Protein AF-0000000087013286 (afdb_homodimer)

Foldseek 3Di:
DFDFQLVQFAQDAAEDEQFAFQLVVVVSCVVVVHQKHFYDDPNHTFFMDGVVLSVVCVVVPHDRRHTNNVRTDGDQAAEERGHGLVVVVVVCVVVVHFKHFYAYPVRHGGGIDGVVSSVVSVVVVVVVVVD/DFDFQLVQFAQDAAEDEQFAFQLVVVVSCVVVVHQKHFYDDPNHGFFMDGVVLSVVCVVVPHDRRHTNNVRTDGDQAAEERGHGLVVVVVVCVVVVHFKHFYAYPVRHTGGIDGVVSSVVSVVVVVVVVVD

Radius of gyration: 18.54 Å; Cα contacts (8 Å, |Δi|>4): 510; chains: 2; bounding box: 53×51×30 Å

Sequence (262 aa):
MEEVVKEYMKSNVISVEKSLTLKEVTEIMTKNNVGSVIVVDHGKPVGIITEKDVVRALGSGKDLNTKAEEIMTASLITIREDAPITGALSLMRTNNIRHLPVVNEDGKLTGILSIRDVARALDDMYENYLDMEEVVKEYMKSNVISVEKSLTLKEVTEIMTKNNVGSVIVVDHGKPVGIITEKDVVRALGSGKDLNTKAEEIMTASLITIREDAPITGALSLMRTNNIRHLPVVNEDGKLTGILSIRDVARALDDMYENYLD

Organism: Acidianus infernus (NCBI:txid12915)

pLDDT: mean 94.19, std 6.93, range [60.09, 98.81]

Secondary structure (DSSP, 8-state):
---BGGGTSB----EEETTSBHHHHHHHHHHHT-SEEEEEETTEEEEEEEHHHHHHHHHTT--TT-BGGGTSB-----EETTSBHHHHHHHHHHHT-SEEEEE-TTS-EEEEEEHHHHHHHHHHHHHHHH-/---BGGGTSB----EEETTSBHHHHHHHHHHHT-SEEEEEETTEEEEEEEHHHHHHHHHTT--TT-BGGGTSB-----EETTSBHHHHHHHHHHHT-SEEEEE-TTS-EEEEEEHHHHHHHHHHHHHHHH-

InterPro domains:
  IPR000644 CBS domain [PF00571]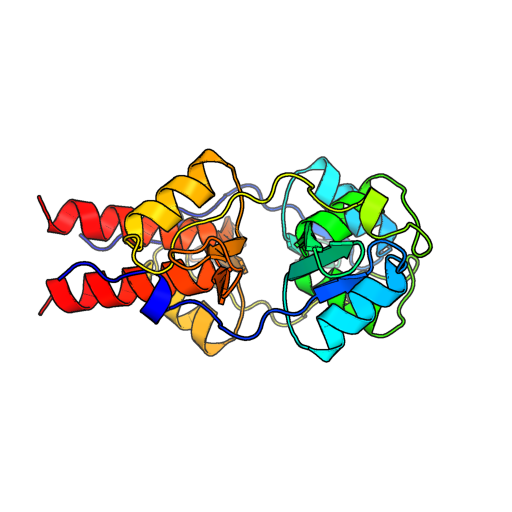 (5-58)
  IPR000644 CBS domain [PF00571] (69-123)
  IPR000644 CBS domain [PS51371] (9-64)
  IPR000644 CBS domain [PS51371] (72-130)
  IPR000644 CBS domain [SM00116] (12-59)
  IPR000644 CBS domain [SM00116] (75-123)
  IPR046342 CBS domain superfamily [G3DSA:3.10.580.10] (1-130)
  IPR046342 CBS domain superfamily [SSF54631] (5-128)
  IPR051257 Diverse Function CBS-Domain-Containing Protein [PTHR43080] (5-122)

Nearest PDB structures (foldseek):
  2ef7-assembly1_B-2  TM=8.707E-01  e=5.466E-20  Sulfurisphaera tokodaii str. 7
  2ef7-assembly1_A-2  TM=7.691E-01  e=5.477E-21  Sulfurisphaera tokodaii str. 7
  2yzq-assembly1_A  TM=8.428E-01  e=4.370E-10  Pyrococcus horikoshii
  3nqr-assembly1_D-2  TM=8.088E-01  e=9.199E-10  Salmonella enterica subsp. enterica serovar Typhimurium
  3gby-assembly1_B  TM=7.399E-01  e=3.313E-07  Chlorobaculum tepidum TLS

Structure (mmCIF, N/CA/C/O backbone):
data_AF-0000000087013286-model_v1
#
loop_
_entity.id
_entity.type
_entity.pdbx_description
1 polymer 'CBS domain-containing protein'
#
loop_
_atom_site.group_PDB
_atom_site.id
_atom_site.type_symbol
_atom_site.label_atom_id
_atom_site.label_alt_id
_atom_site.label_comp_id
_atom_site.label_asym_id
_atom_site.label_entity_id
_atom_site.label_seq_id
_atom_site.pdbx_PDB_ins_code
_atom_site.Cartn_x
_atom_site.Cartn_y
_atom_site.Cartn_z
_atom_site.occupancy
_atom_site.B_iso_or_equiv
_atom_site.auth_seq_id
_atom_site.auth_comp_id
_atom_site.auth_asym_id
_atom_site.auth_atom_id
_atom_site.pdbx_PDB_model_num
ATOM 1 N N . MET A 1 1 ? -24.984 3.207 11.023 1 60.94 1 MET A N 1
ATOM 2 C CA . MET A 1 1 ? -24.312 4.492 11.133 1 60.94 1 MET A CA 1
ATOM 3 C C . MET A 1 1 ? -23 4.484 10.344 1 60.94 1 MET A C 1
ATOM 5 O O . MET A 1 1 ? -22.312 3.461 10.281 1 60.94 1 MET A O 1
ATOM 9 N N . GLU A 1 2 ? -22.641 5.516 9.508 1 78.62 2 GLU A N 1
ATOM 10 C CA . GLU A 1 2 ? -21.484 5.57 8.602 1 78.62 2 GLU A CA 1
ATOM 11 C C . GLU A 1 2 ? -20.188 5.723 9.367 1 78.62 2 GLU A C 1
ATOM 13 O O . GLU A 1 2 ? -20.125 6.465 10.352 1 78.62 2 GLU A O 1
ATOM 18 N N . GLU A 1 3 ? -19.328 4.859 9.32 1 91.75 3 GLU A N 1
ATOM 19 C CA . GLU A 1 3 ? -18 4.98 9.922 1 91.75 3 GLU A CA 1
ATOM 20 C C . GLU A 1 3 ? -17.281 6.223 9.414 1 91.75 3 GLU A C 1
ATOM 22 O O . GLU A 1 3 ? -17.375 6.562 8.234 1 91.75 3 GLU A O 1
ATOM 27 N N . VAL A 1 4 ? -16.672 6.926 10.414 1 96.69 4 VAL A N 1
ATOM 28 C CA . VAL A 1 4 ? -16 8.156 10 1 96.69 4 VAL A CA 1
ATOM 29 C C . VAL A 1 4 ? -14.484 7.984 10.102 1 96.69 4 VAL A C 1
ATOM 31 O O . VAL A 1 4 ? -14 7.109 10.82 1 96.69 4 VAL A O 1
ATOM 34 N N . VAL A 1 5 ? -13.688 8.836 9.477 1 98.06 5 VAL A N 1
ATOM 35 C CA . VAL A 1 5 ? -12.242 8.781 9.289 1 98.06 5 VAL A CA 1
ATOM 36 C C . VAL A 1 5 ? -11.547 8.781 10.648 1 98.06 5 VAL A C 1
ATOM 38 O O . VAL A 1 5 ? -10.633 7.984 10.883 1 98.06 5 VAL A O 1
ATOM 41 N N . LYS A 1 6 ? -12 9.578 11.547 1 97.31 6 LYS A N 1
ATOM 42 C CA . LYS A 1 6 ? -11.359 9.766 12.844 1 97.31 6 LYS A CA 1
ATOM 43 C C . LYS A 1 6 ? -11.266 8.438 13.602 1 97.31 6 LYS A C 1
ATOM 45 O O . LYS A 1 6 ? -10.312 8.219 14.359 1 97.31 6 LYS A O 1
ATOM 50 N N . GLU A 1 7 ? -12.141 7.535 13.391 1 97 7 GLU A N 1
ATOM 51 C CA . GLU A 1 7 ? -12.227 6.273 14.117 1 97 7 GLU A CA 1
ATOM 52 C C . GLU A 1 7 ? -11.195 5.273 13.617 1 97 7 GLU A C 1
ATOM 54 O O . GLU A 1 7 ? -10.914 4.273 14.281 1 97 7 GLU A O 1
ATOM 59 N N . TYR A 1 8 ? -10.609 5.566 12.438 1 97.38 8 TYR A N 1
ATOM 60 C CA . TYR A 1 8 ? -9.773 4.547 11.805 1 97.38 8 TYR A CA 1
ATOM 61 C C . TYR A 1 8 ? -8.391 5.098 11.477 1 97.38 8 TYR A C 1
ATOM 63 O O . TYR A 1 8 ? -7.465 4.336 11.203 1 97.38 8 TYR A O 1
ATOM 71 N N . MET A 1 9 ? -8.273 6.418 11.5 1 97.44 9 MET A N 1
ATOM 72 C CA . MET A 1 9 ? -6.984 7.031 11.18 1 97.44 9 MET A CA 1
ATOM 73 C C . MET A 1 9 ? -5.965 6.766 12.289 1 97.44 9 MET A C 1
ATOM 75 O O . MET A 1 9 ? -6.336 6.398 13.398 1 97.44 9 MET A O 1
ATOM 79 N N . LYS A 1 10 ? -4.68 6.824 11.93 1 95.81 10 LYS A N 1
ATOM 80 C CA . LYS A 1 10 ? -3.609 6.859 12.922 1 95.81 10 LYS A CA 1
ATOM 81 C C . LYS A 1 10 ? -3.254 8.297 13.297 1 95.81 10 LYS A C 1
ATOM 83 O O . LYS A 1 10 ? -3.035 9.133 12.422 1 95.81 10 LYS A O 1
ATOM 88 N N . SER A 1 11 ? -3.172 8.516 14.57 1 93.38 11 SER A N 1
ATOM 89 C CA . SER A 1 11 ? -2.938 9.875 15.047 1 93.38 11 SER A CA 1
ATOM 90 C C . SER A 1 11 ? -1.445 10.188 15.117 1 93.38 11 SER A C 1
ATOM 92 O O . SER A 1 11 ? -1.051 11.352 15.203 1 93.38 11 SER A O 1
ATOM 94 N N . ASN A 1 12 ? -0.595 9.234 15.094 1 89.25 12 ASN A N 1
ATOM 95 C CA . ASN A 1 12 ? 0.848 9.445 15.102 1 89.25 12 ASN A CA 1
ATOM 96 C C . ASN A 1 12 ? 1.377 9.727 13.695 1 89.25 12 ASN A C 1
ATOM 98 O O . ASN A 1 12 ? 1.688 8.797 12.945 1 89.25 12 ASN A O 1
ATOM 102 N N . VAL A 1 13 ? 1.534 11 13.477 1 92.88 13 VAL A N 1
ATOM 103 C CA . VAL A 1 13 ? 2.039 11.414 12.172 1 92.88 13 VAL A CA 1
ATOM 104 C C . VAL A 1 13 ? 3.555 11.586 12.234 1 92.88 13 VAL A C 1
ATOM 106 O O . VAL A 1 13 ? 4.062 12.398 13.008 1 92.88 13 VAL A O 1
ATOM 109 N N . ILE A 1 14 ? 4.273 10.859 11.5 1 97.19 14 ILE A N 1
ATOM 110 C CA . ILE A 1 14 ? 5.723 10.992 11.414 1 97.19 14 ILE A CA 1
ATOM 111 C C . ILE A 1 14 ? 6.086 12 10.328 1 97.19 14 ILE A C 1
ATOM 113 O O . ILE A 1 14 ? 5.629 11.883 9.188 1 97.19 14 ILE A O 1
ATOM 117 N N . SER A 1 15 ? 6.836 12.969 10.719 1 96.75 15 SER A N 1
ATOM 118 C CA . SER A 1 15 ? 7.234 14.008 9.773 1 96.75 15 SER A CA 1
ATOM 119 C C . SER A 1 15 ? 8.75 14.047 9.602 1 96.75 15 SER A C 1
ATOM 121 O O . SER A 1 15 ? 9.492 13.656 10.5 1 96.75 15 SER A O 1
ATOM 123 N N . VAL A 1 16 ? 9.164 14.531 8.484 1 97.88 16 VAL A N 1
ATOM 124 C CA . VAL A 1 16 ? 10.586 14.703 8.195 1 97.88 16 VAL A CA 1
ATOM 125 C C . VAL A 1 16 ? 10.828 16.062 7.562 1 97.88 16 VAL A C 1
ATOM 127 O O . VAL A 1 16 ? 9.969 16.578 6.84 1 97.88 16 VAL A O 1
ATOM 130 N N . GLU A 1 17 ? 11.961 16.609 7.824 1 98 17 GLU A N 1
ATOM 131 C CA . GLU A 1 17 ? 12.32 17.859 7.18 1 98 17 GLU A CA 1
ATOM 132 C C . GLU A 1 17 ? 12.586 17.672 5.688 1 98 17 GLU A C 1
ATOM 134 O O . GLU A 1 17 ? 13.156 16.641 5.285 1 98 17 GLU A O 1
ATOM 139 N N . LYS A 1 18 ? 12.289 18.688 4.883 1 97.12 18 LYS A N 1
ATOM 140 C CA . LYS A 1 18 ? 12.375 18.578 3.43 1 97.12 18 LYS A CA 1
ATOM 141 C C . LYS A 1 18 ? 13.82 18.391 2.979 1 97.12 18 LYS A C 1
ATOM 143 O O . LYS A 1 18 ? 14.078 17.953 1.855 1 97.12 18 LYS A O 1
ATOM 148 N N . SER A 1 19 ? 14.789 18.672 3.873 1 98.19 19 SER A N 1
ATOM 149 C CA . SER A 1 19 ? 16.203 18.656 3.504 1 98.19 19 SER A CA 1
ATOM 150 C C . SER A 1 19 ? 16.812 17.281 3.73 1 98.19 19 SER A C 1
ATOM 152 O O . SER A 1 19 ? 17.938 17 3.283 1 98.19 19 SER A O 1
ATOM 154 N N . LEU A 1 20 ? 16.109 16.406 4.395 1 98.31 20 LEU A N 1
ATOM 155 C CA . LEU A 1 20 ? 16.656 15.086 4.668 1 98.31 20 LEU A CA 1
ATOM 156 C C . LEU A 1 20 ? 16.828 14.289 3.379 1 98.31 20 LEU A C 1
ATOM 158 O O . LEU A 1 20 ? 16.094 14.5 2.41 1 98.31 20 LEU A O 1
ATOM 162 N N . THR A 1 21 ? 17.812 13.414 3.355 1 98.38 21 THR A N 1
ATOM 163 C CA . THR A 1 21 ? 18.094 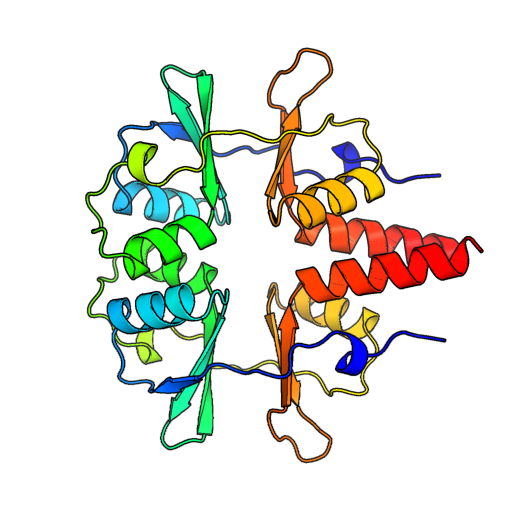12.594 2.186 1 98.38 21 THR A CA 1
ATOM 164 C C . THR A 1 21 ? 17.156 11.391 2.131 1 98.38 21 THR A C 1
ATOM 166 O O . THR A 1 21 ? 16.547 11.039 3.137 1 98.38 21 THR A O 1
ATOM 169 N N . LEU A 1 22 ? 17.062 10.812 0.965 1 97.88 22 LEU A N 1
ATOM 170 C CA . LEU A 1 22 ? 16.266 9.609 0.781 1 97.88 22 LEU A CA 1
ATOM 171 C C . LEU A 1 22 ? 16.719 8.516 1.746 1 97.88 22 LEU A C 1
ATOM 173 O O . LEU A 1 22 ? 15.883 7.789 2.293 1 97.88 22 LEU A O 1
ATOM 177 N N . LYS A 1 23 ? 17.953 8.398 1.949 1 97.88 23 LYS A N 1
ATOM 178 C CA . LYS A 1 23 ? 18.484 7.441 2.918 1 97.88 23 LYS A CA 1
ATOM 179 C C . LYS A 1 23 ? 17.906 7.699 4.309 1 97.88 23 LYS A C 1
ATOM 181 O O . LYS A 1 23 ? 17.406 6.781 4.957 1 97.88 23 LYS A O 1
ATOM 186 N N . GLU A 1 24 ? 18 8.898 4.738 1 98.62 24 GLU A N 1
ATOM 187 C CA . GLU A 1 24 ? 17.5 9.258 6.062 1 98.62 24 GLU A CA 1
ATOM 188 C C . GLU A 1 24 ? 16 9.047 6.16 1 98.62 24 GLU A C 1
ATOM 190 O O . GLU A 1 24 ? 15.5 8.578 7.188 1 98.62 24 GLU A O 1
ATOM 195 N N . VAL A 1 25 ? 15.344 9.438 5.117 1 98.62 25 VAL A N 1
ATOM 196 C CA . VAL A 1 25 ? 13.891 9.273 5.082 1 98.62 25 VAL A CA 1
ATOM 197 C C . VAL A 1 25 ? 13.523 7.801 5.234 1 98.62 25 VAL A C 1
ATOM 199 O O . VAL A 1 25 ? 12.664 7.449 6.039 1 98.62 25 VAL A O 1
ATOM 202 N N . THR A 1 26 ? 14.156 6.906 4.512 1 98.56 26 THR A N 1
ATOM 203 C CA . THR A 1 26 ? 13.844 5.48 4.57 1 98.56 26 THR A CA 1
ATOM 204 C C . THR A 1 26 ? 14.234 4.895 5.926 1 98.56 26 THR A C 1
ATOM 206 O O . THR A 1 26 ? 13.57 3.982 6.426 1 98.56 26 THR A O 1
ATOM 209 N N . GLU A 1 27 ? 15.305 5.418 6.555 1 98.81 27 GLU A N 1
ATOM 210 C CA . GLU A 1 27 ? 15.672 5.004 7.906 1 98.81 27 GLU A CA 1
ATOM 211 C C . GLU A 1 27 ? 14.562 5.332 8.898 1 98.81 27 GLU A C 1
ATOM 213 O O . GLU A 1 27 ? 14.211 4.5 9.742 1 98.81 27 GLU A O 1
ATOM 218 N N . ILE A 1 28 ? 14.047 6.496 8.781 1 98.62 28 ILE A N 1
ATOM 219 C CA . ILE A 1 28 ? 12.984 6.949 9.672 1 98.62 28 ILE A CA 1
ATOM 220 C C . ILE A 1 28 ? 11.727 6.121 9.445 1 98.62 28 ILE A C 1
ATOM 222 O O . ILE A 1 28 ? 11.078 5.684 10.398 1 98.62 28 ILE A O 1
ATOM 226 N N . MET A 1 29 ? 11.359 5.887 8.195 1 98.12 29 MET A N 1
ATOM 227 C CA . MET A 1 29 ? 10.195 5.074 7.867 1 98.12 29 MET A CA 1
ATOM 228 C C . MET A 1 29 ? 10.336 3.668 8.438 1 98.12 29 MET A C 1
ATOM 230 O O . MET A 1 29 ? 9.383 3.127 9.008 1 98.12 29 MET A O 1
ATOM 234 N N . THR A 1 30 ? 11.5 3.086 8.289 1 98.19 30 THR A N 1
ATOM 235 C CA . THR A 1 30 ? 11.766 1.732 8.758 1 98.19 30 THR A CA 1
ATOM 236 C C . THR A 1 30 ? 11.734 1.676 10.281 1 98.19 30 THR A C 1
ATOM 238 O O . THR A 1 30 ? 11.094 0.797 10.867 1 98.19 30 THR A O 1
ATOM 241 N N . LYS A 1 31 ? 12.375 2.637 10.914 1 98.06 31 LYS A N 1
ATOM 242 C CA . LYS A 1 31 ? 12.438 2.703 12.367 1 98.06 31 LYS A CA 1
ATOM 243 C C . LYS A 1 31 ? 11.047 2.818 12.977 1 98.06 31 LYS A C 1
ATOM 245 O O . LYS A 1 31 ? 10.758 2.209 14.008 1 98.06 31 LYS A O 1
ATOM 250 N N . ASN A 1 32 ? 10.188 3.582 12.359 1 97.19 32 ASN A N 1
ATOM 251 C CA . ASN A 1 32 ? 8.859 3.844 12.906 1 97.19 32 ASN A CA 1
ATOM 252 C C . ASN A 1 32 ? 7.816 2.893 12.32 1 97.19 32 ASN A C 1
ATOM 254 O O . ASN A 1 32 ? 6.641 2.965 12.672 1 97.19 32 ASN A O 1
ATOM 258 N N . ASN A 1 33 ? 8.211 2.02 11.406 1 95.69 33 ASN A N 1
ATOM 259 C CA . ASN A 1 33 ? 7.34 1.045 10.75 1 95.69 33 ASN A CA 1
ATOM 260 C C . ASN A 1 33 ? 6.121 1.713 10.125 1 95.69 33 ASN A C 1
ATOM 262 O O . ASN A 1 33 ? 4.984 1.305 10.375 1 95.69 33 ASN A O 1
ATOM 266 N N . VAL A 1 34 ? 6.383 2.756 9.281 1 96 34 VAL A N 1
ATOM 267 C CA . VAL A 1 34 ? 5.32 3.471 8.586 1 96 34 VAL A CA 1
ATOM 268 C C . VAL A 1 34 ? 5.574 3.443 7.082 1 96 34 VAL A C 1
ATOM 270 O O . VAL A 1 34 ? 6.727 3.416 6.645 1 96 34 VAL A O 1
ATOM 273 N N . GLY A 1 35 ? 4.461 3.496 6.297 1 96 35 GLY A N 1
ATOM 274 C CA . GLY A 1 35 ? 4.566 3.449 4.848 1 96 35 GLY A CA 1
ATOM 275 C C . GLY A 1 35 ? 4.574 4.82 4.203 1 96 35 GLY A C 1
ATOM 276 O O . GLY A 1 35 ? 4.637 4.938 2.977 1 96 35 GLY A O 1
ATOM 277 N N . SER A 1 36 ? 4.477 5.844 5.051 1 96.44 36 SER A N 1
ATOM 278 C CA . SER A 1 36 ? 4.527 7.219 4.562 1 96.44 36 SER A CA 1
ATOM 279 C C . SER A 1 36 ? 5.012 8.172 5.648 1 96.44 36 SER A C 1
ATOM 281 O O . SER A 1 36 ? 4.953 7.855 6.836 1 96.44 36 SER A O 1
ATOM 283 N N . VAL A 1 37 ? 5.559 9.305 5.211 1 97.19 37 VAL A N 1
ATOM 284 C CA . VAL A 1 37 ? 5.93 10.398 6.109 1 97.19 37 VAL A CA 1
ATOM 285 C C . VAL A 1 37 ? 5.48 11.727 5.516 1 97.19 37 VAL A C 1
ATOM 287 O O . VAL A 1 37 ? 5.438 11.891 4.293 1 97.19 37 VAL A O 1
ATOM 290 N N . ILE A 1 38 ? 5.156 12.617 6.445 1 97.06 38 ILE A N 1
ATOM 291 C CA . ILE A 1 38 ? 4.84 13.977 6.035 1 97.06 38 ILE A CA 1
ATOM 292 C C . ILE A 1 38 ? 6.121 14.805 5.961 1 97.06 38 ILE A C 1
ATOM 294 O O . ILE A 1 38 ? 6.973 14.727 6.848 1 97.06 38 ILE A O 1
ATOM 298 N N . VAL A 1 39 ? 6.254 15.523 4.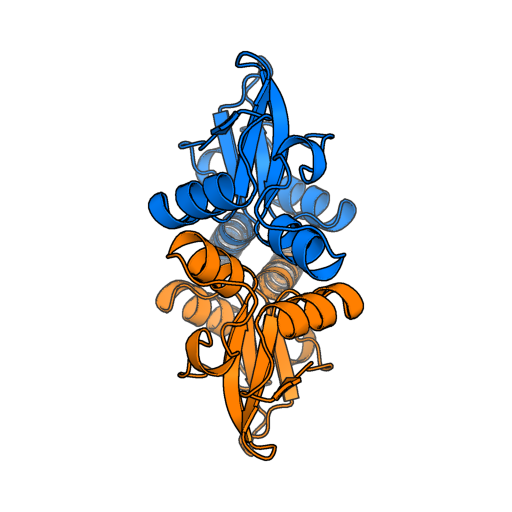867 1 97.44 39 VAL A N 1
ATOM 299 C CA . VAL A 1 39 ? 7.41 16.406 4.719 1 97.44 39 VAL A CA 1
ATOM 300 C C . VAL A 1 39 ? 7.055 17.812 5.203 1 97.44 39 VAL A C 1
ATOM 302 O O . VAL A 1 39 ? 6.012 18.359 4.832 1 97.44 39 VAL A O 1
ATOM 305 N N . VAL A 1 40 ? 7.918 18.328 6.035 1 96.31 40 VAL A N 1
ATOM 306 C CA . VAL A 1 40 ? 7.633 19.656 6.582 1 96.31 40 VAL A CA 1
ATOM 307 C C . VAL A 1 40 ? 8.758 20.609 6.215 1 96.31 40 VAL A C 1
ATOM 309 O O . VAL A 1 40 ? 9.891 20.188 5.973 1 96.31 40 VAL A O 1
ATOM 312 N N . ASP A 1 41 ? 8.406 21.812 6.023 1 95.06 41 ASP A N 1
ATOM 313 C CA . ASP A 1 41 ? 9.297 22.969 5.91 1 95.06 41 ASP A CA 1
ATOM 314 C C . ASP A 1 41 ? 9.039 23.969 7.027 1 95.06 41 ASP A C 1
ATOM 316 O O . ASP A 1 41 ? 8.016 24.656 7.027 1 95.06 41 ASP A O 1
ATOM 320 N N . HIS A 1 42 ? 9.953 24.062 7.969 1 94.38 42 HIS A N 1
ATOM 321 C CA . HIS A 1 42 ? 9.797 24.938 9.117 1 94.38 42 HIS A CA 1
ATOM 322 C C . HIS A 1 42 ? 8.492 24.656 9.859 1 94.38 42 HIS A C 1
ATOM 324 O O . HIS A 1 42 ? 7.723 25.578 10.141 1 94.38 42 HIS A O 1
ATOM 330 N N . GLY A 1 43 ? 8.195 23.344 10 1 90.56 43 GLY A N 1
ATOM 331 C CA . GLY A 1 43 ? 7.07 22.906 10.812 1 90.56 43 GLY A CA 1
ATOM 332 C C . GLY A 1 43 ? 5.766 22.875 10.039 1 90.56 43 GLY A C 1
ATOM 333 O O . GLY A 1 43 ? 4.75 22.375 10.547 1 90.56 43 GLY A O 1
ATOM 334 N N . LYS A 1 44 ? 5.832 23.359 8.82 1 92 44 LYS A N 1
ATOM 335 C CA . LYS A 1 44 ? 4.617 23.359 8.008 1 92 44 LYS A CA 1
ATOM 336 C C . LYS A 1 44 ? 4.605 22.203 7.023 1 92 44 LYS A C 1
ATOM 338 O O . LYS A 1 44 ? 5.582 21.984 6.305 1 92 44 LYS A O 1
ATOM 343 N N . PRO A 1 45 ? 3.537 21.5 7.074 1 93.88 45 PRO A N 1
ATOM 344 C CA . PRO A 1 45 ? 3.453 20.422 6.098 1 93.88 45 PRO A CA 1
ATOM 345 C C . PRO A 1 45 ? 3.484 20.922 4.652 1 93.88 45 PRO A C 1
ATOM 347 O O . PRO A 1 45 ? 2.711 21.812 4.289 1 93.88 45 PRO A O 1
ATOM 350 N N . VAL A 1 46 ? 4.375 20.312 3.824 1 93.69 46 VAL A N 1
ATOM 351 C CA . VAL A 1 46 ? 4.512 20.812 2.455 1 93.69 46 VAL A CA 1
ATOM 352 C C . VAL A 1 46 ? 4.352 19.641 1.475 1 93.69 46 VAL A C 1
ATOM 354 O O . VAL A 1 46 ? 4.266 19.859 0.263 1 93.69 46 VAL A O 1
ATOM 357 N N . GLY A 1 47 ? 4.363 18.438 1.935 1 95.44 47 GLY A N 1
ATOM 358 C CA . GLY A 1 47 ? 4.215 17.281 1.059 1 95.44 47 GLY A CA 1
ATOM 359 C C . GLY A 1 47 ? 4.191 15.961 1.807 1 95.44 47 GLY A C 1
ATOM 360 O O . GLY A 1 47 ? 4.086 15.945 3.035 1 95.44 47 GLY A O 1
ATOM 361 N N . ILE A 1 48 ? 4.203 14.891 1.073 1 96.75 48 ILE A N 1
ATOM 362 C CA . ILE A 1 48 ? 4.184 13.539 1.631 1 96.75 48 ILE A CA 1
ATOM 363 C C . ILE A 1 48 ? 5.09 12.625 0.808 1 96.75 48 ILE A C 1
ATOM 365 O O . ILE A 1 48 ? 5.207 12.797 -0.408 1 96.75 48 ILE A O 1
ATOM 369 N N . ILE A 1 49 ? 5.82 11.781 1.462 1 97.25 49 ILE A N 1
ATOM 370 C CA . ILE A 1 49 ? 6.574 10.711 0.816 1 97.25 49 ILE A CA 1
ATOM 371 C C . ILE A 1 49 ? 6.004 9.359 1.227 1 97.25 49 ILE A C 1
ATOM 373 O O . ILE A 1 49 ? 5.801 9.094 2.414 1 97.25 49 ILE A O 1
ATOM 377 N N . THR A 1 50 ? 5.648 8.539 0.244 1 96.62 50 THR A N 1
ATOM 378 C CA . THR A 1 50 ? 5.172 7.184 0.497 1 96.62 50 THR A CA 1
ATOM 379 C C . THR A 1 50 ? 6.199 6.152 0.038 1 96.62 50 THR A C 1
ATOM 381 O O . THR A 1 50 ? 7.207 6.508 -0.578 1 96.62 50 THR A O 1
ATOM 384 N N . GLU A 1 51 ? 5.93 4.891 0.44 1 97.12 51 GLU A N 1
ATOM 385 C CA . GLU A 1 51 ? 6.781 3.807 -0.042 1 97.12 51 GLU A CA 1
ATOM 386 C C . GLU A 1 51 ? 6.852 3.799 -1.566 1 97.12 51 GLU A C 1
ATOM 388 O O . GLU A 1 51 ? 7.918 3.557 -2.143 1 97.12 51 GLU A O 1
ATOM 393 N N . LYS A 1 52 ? 5.781 4.145 -2.193 1 96.56 52 LYS A N 1
ATOM 394 C CA . LYS A 1 52 ? 5.746 4.211 -3.652 1 96.56 52 LYS A CA 1
ATOM 395 C C . LYS A 1 52 ? 6.668 5.309 -4.176 1 96.56 52 LYS A C 1
ATOM 397 O O . LYS A 1 52 ? 7.355 5.121 -5.184 1 96.56 52 LYS A O 1
ATOM 402 N N . ASP A 1 53 ? 6.652 6.383 -3.57 1 96.69 53 ASP A N 1
ATOM 403 C CA . ASP A 1 53 ? 7.52 7.484 -3.969 1 96.69 53 ASP A CA 1
ATOM 404 C C . ASP A 1 53 ? 8.992 7.074 -3.912 1 96.69 53 ASP A C 1
ATOM 406 O O . ASP A 1 53 ? 9.781 7.461 -4.773 1 96.69 53 ASP A O 1
ATOM 410 N N . VAL A 1 54 ? 9.336 6.348 -2.854 1 98.06 54 VAL A N 1
ATOM 411 C CA . VAL A 1 54 ? 10.711 5.875 -2.699 1 98.06 54 VAL A CA 1
ATOM 412 C C . VAL A 1 54 ? 11.086 4.98 -3.879 1 98.06 54 VAL A C 1
ATOM 414 O O . VAL A 1 54 ? 12.125 5.18 -4.508 1 98.06 54 VAL A O 1
ATOM 417 N N . VAL A 1 55 ? 10.211 4.062 -4.18 1 98.12 55 VAL A N 1
ATOM 418 C CA . VAL A 1 55 ? 10.469 3.117 -5.262 1 98.12 55 VAL A CA 1
ATOM 419 C C . VAL A 1 55 ? 10.555 3.865 -6.59 1 98.12 55 VAL A C 1
ATOM 421 O O . VAL A 1 55 ? 11.469 3.617 -7.387 1 98.12 55 VAL A O 1
ATOM 424 N N . ARG A 1 56 ? 9.68 4.75 -6.832 1 97.5 56 ARG A N 1
ATOM 425 C CA . ARG A 1 56 ? 9.672 5.52 -8.07 1 97.5 56 ARG A CA 1
ATOM 426 C C . ARG A 1 56 ? 10.938 6.355 -8.203 1 97.5 56 ARG A C 1
ATOM 428 O O . ARG A 1 56 ? 11.492 6.477 -9.297 1 97.5 56 ARG A O 1
ATOM 435 N N . ALA A 1 57 ? 11.328 6.965 -7.098 1 97.81 57 ALA A N 1
ATOM 436 C CA . ALA A 1 57 ? 12.547 7.766 -7.121 1 97.81 57 ALA A CA 1
ATOM 437 C C . ALA A 1 57 ? 13.75 6.926 -7.539 1 97.81 57 ALA A C 1
ATOM 439 O O . ALA A 1 57 ? 14.5 7.312 -8.438 1 97.81 57 ALA A O 1
ATOM 440 N N . LEU A 1 58 ? 13.891 5.781 -6.906 1 97.88 58 LEU A N 1
ATOM 441 C CA . LEU A 1 58 ? 15.008 4.895 -7.227 1 97.88 58 LEU A CA 1
ATOM 442 C C . LEU A 1 58 ? 14.906 4.387 -8.656 1 97.88 58 LEU A C 1
ATOM 444 O O . LEU A 1 58 ? 15.891 4.395 -9.398 1 97.88 58 LEU A O 1
ATOM 448 N N . GLY A 1 59 ? 13.703 3.982 -9.031 1 97.88 59 GLY A N 1
ATOM 449 C CA . GLY A 1 59 ? 13.477 3.453 -10.367 1 97.88 59 GLY A CA 1
ATOM 450 C C . GLY A 1 59 ? 13.688 4.48 -11.461 1 97.88 59 GLY A C 1
ATOM 451 O O . GLY A 1 59 ? 13.898 4.125 -12.617 1 97.88 59 GLY A O 1
ATOM 452 N N . SER A 1 60 ? 13.602 5.707 -11.102 1 97.44 60 SER A N 1
ATOM 453 C CA . SER A 1 60 ? 13.789 6.793 -12.062 1 97.44 60 SER A CA 1
ATOM 454 C C . SER A 1 60 ? 15.219 7.316 -12.039 1 97.44 60 SER A C 1
ATOM 456 O O . SER A 1 60 ? 15.516 8.344 -12.641 1 97.44 60 SER A O 1
ATOM 458 N N . GLY A 1 61 ? 16.078 6.719 -11.234 1 96.56 61 GLY A N 1
ATOM 459 C CA . GLY A 1 61 ? 17.5 7 -11.32 1 96.56 61 GLY A CA 1
ATOM 460 C C . GLY A 1 61 ? 18 7.902 -10.211 1 96.56 61 GLY A C 1
ATOM 461 O O . GLY A 1 61 ? 19.172 8.266 -10.18 1 96.56 61 GLY A O 1
ATOM 462 N N . LYS A 1 62 ? 17.141 8.273 -9.32 1 96.5 62 LYS A N 1
ATOM 463 C CA . LYS A 1 62 ? 17.594 9.062 -8.18 1 96.5 62 LYS A CA 1
ATOM 464 C C . LYS A 1 62 ? 18.422 8.211 -7.219 1 96.5 62 LYS A C 1
ATOM 466 O O . LYS A 1 62 ? 18.266 6.992 -7.176 1 96.5 62 LYS A O 1
ATOM 471 N N . ASP A 1 63 ? 19.328 8.914 -6.496 1 94.69 63 ASP A N 1
ATOM 472 C CA . ASP A 1 63 ? 20.156 8.156 -5.57 1 94.69 63 ASP A CA 1
ATOM 473 C C . ASP A 1 63 ? 19.766 8.422 -4.121 1 94.69 63 ASP A C 1
ATOM 475 O O . ASP A 1 63 ? 18.797 9.141 -3.863 1 94.69 63 ASP A O 1
ATOM 479 N N . LEU A 1 64 ? 20.484 7.82 -3.211 1 96.19 64 LEU A N 1
ATOM 480 C CA . LEU A 1 64 ? 20.109 7.82 -1.8 1 96.19 64 LEU A CA 1
ATOM 481 C C . LEU A 1 64 ? 20.359 9.188 -1.175 1 96.19 64 LEU A C 1
ATOM 483 O O . LEU A 1 64 ? 19.891 9.469 -0.072 1 96.19 64 LEU A O 1
ATOM 487 N N . ASN A 1 65 ? 21.062 10.047 -1.866 1 97 65 ASN A N 1
ATOM 488 C CA . ASN A 1 65 ? 21.375 11.375 -1.341 1 97 65 ASN A CA 1
ATOM 489 C C . ASN A 1 65 ? 20.359 12.414 -1.803 1 97 65 ASN A C 1
ATOM 491 O O . ASN A 1 65 ? 20.406 13.57 -1.378 1 97 65 ASN A O 1
ATOM 495 N N . THR A 1 66 ? 19.438 11.977 -2.621 1 97.75 66 THR A N 1
ATOM 496 C CA . THR A 1 66 ? 18.375 12.875 -3.074 1 97.75 66 THR A CA 1
ATOM 497 C C . THR A 1 66 ? 17.562 13.391 -1.893 1 97.75 66 THR A C 1
ATOM 499 O O . THR A 1 66 ? 17.234 12.625 -0.984 1 97.75 66 THR A O 1
ATOM 502 N N . LYS A 1 67 ? 17.219 14.68 -1.934 1 98.44 67 LYS A N 1
ATOM 503 C CA . LYS A 1 67 ? 16.5 15.297 -0.814 1 98.44 67 LYS A CA 1
ATOM 504 C C . LYS A 1 67 ? 15.016 14.961 -0.857 1 98.44 67 LYS A C 1
ATOM 506 O O . LYS A 1 67 ? 14.453 14.758 -1.934 1 98.44 67 LYS A O 1
ATOM 511 N N . ALA A 1 68 ? 14.422 14.977 0.318 1 98 68 ALA A N 1
ATOM 512 C CA . ALA A 1 68 ? 13 14.68 0.473 1 98 68 ALA A CA 1
ATOM 513 C C . ALA A 1 68 ? 12.148 15.602 -0.397 1 98 68 ALA A C 1
ATOM 515 O O . ALA A 1 68 ? 11.18 15.156 -1.017 1 98 68 ALA A O 1
ATOM 516 N N . GLU A 1 69 ? 12.484 16.828 -0.499 1 96.38 69 GLU A N 1
ATOM 517 C CA . GLU A 1 69 ? 11.695 17.812 -1.243 1 96.38 69 GLU A CA 1
ATOM 518 C C . GLU A 1 69 ? 11.672 17.469 -2.732 1 96.38 69 GLU A C 1
ATOM 520 O O . GLU A 1 69 ? 10.766 17.906 -3.453 1 96.38 69 GLU A O 1
ATOM 525 N N . GLU A 1 70 ? 12.641 16.719 -3.223 1 96.56 70 GLU A N 1
ATOM 526 C CA . GLU A 1 70 ? 12.727 16.375 -4.637 1 96.56 70 GLU A CA 1
ATOM 527 C C . GLU A 1 70 ? 11.875 15.148 -4.957 1 96.56 70 GLU A C 1
ATOM 529 O O . GLU A 1 70 ? 11.641 14.844 -6.129 1 96.56 70 GLU A O 1
ATOM 534 N N . ILE A 1 71 ? 11.438 14.445 -3.885 1 94.62 71 ILE A N 1
ATOM 535 C CA . ILE A 1 71 ? 10.773 13.164 -4.133 1 94.62 71 ILE A CA 1
ATOM 536 C C . ILE A 1 71 ? 9.328 13.234 -3.643 1 94.62 71 ILE A C 1
ATOM 538 O O . ILE A 1 71 ? 8.492 12.414 -4.035 1 94.62 71 ILE A O 1
ATOM 542 N N . MET A 1 72 ? 9.086 14.117 -2.752 1 93.62 72 MET A N 1
ATOM 543 C CA . MET A 1 72 ? 7.773 14.188 -2.119 1 93.62 72 MET A CA 1
ATOM 544 C C . MET A 1 72 ? 6.703 14.609 -3.123 1 93.62 72 MET A C 1
ATOM 546 O O . MET A 1 72 ? 7.012 15.25 -4.129 1 93.62 72 MET A O 1
ATOM 550 N N . THR A 1 73 ? 5.516 14.078 -2.896 1 87.88 73 THR A N 1
ATOM 551 C CA . THR A 1 73 ? 4.359 14.648 -3.578 1 87.88 73 THR A CA 1
ATOM 552 C C . THR A 1 73 ? 3.865 15.898 -2.85 1 87.88 73 THR A C 1
ATOM 554 O O . THR A 1 73 ? 3.602 15.852 -1.646 1 87.88 73 THR A O 1
ATOM 557 N N . ALA A 1 74 ? 3.945 17.016 -3.389 1 73.12 74 ALA A N 1
ATOM 558 C CA . ALA A 1 74 ? 3.693 18.328 -2.789 1 73.12 74 ALA A CA 1
ATOM 559 C C . ALA A 1 74 ? 2.221 18.484 -2.432 1 73.12 74 ALA A C 1
ATOM 561 O O . ALA A 1 74 ? 1.886 19.125 -1.428 1 73.12 74 ALA A O 1
ATOM 562 N N . SER A 1 75 ? 1.321 18.219 -3.293 1 66.31 75 SER A N 1
ATOM 563 C CA . SER A 1 75 ? -0.069 18.562 -2.998 1 66.31 75 SER A CA 1
ATOM 564 C C . SER A 1 75 ? -0.682 17.547 -2.025 1 66.31 75 SER A C 1
ATOM 566 O O . SER A 1 75 ? -0.804 16.375 -2.344 1 66.31 75 SER A O 1
ATOM 568 N N . LEU A 1 76 ? -0.761 18.172 -0.748 1 79.31 76 LEU A N 1
ATOM 569 C CA . LEU A 1 76 ? -1.331 17.297 0.266 1 79.31 76 LEU A CA 1
ATOM 570 C C . LEU A 1 76 ? -2.846 17.203 0.118 1 79.31 76 LEU A C 1
ATOM 572 O O . LEU A 1 76 ? -3.562 18.156 0.423 1 79.31 76 LEU A O 1
ATOM 576 N N . ILE A 1 77 ? -3.326 16.344 -0.617 1 91.5 77 ILE A N 1
ATOM 577 C CA . ILE A 1 77 ? -4.738 15.977 -0.524 1 91.5 77 ILE A CA 1
ATOM 578 C C . ILE A 1 77 ? -5.055 15.5 0.893 1 91.5 77 ILE A C 1
ATOM 580 O O . ILE A 1 77 ? -4.367 14.633 1.435 1 91.5 77 ILE A O 1
ATOM 584 N N . THR A 1 78 ? -5.938 16.234 1.515 1 95.81 78 THR A N 1
ATOM 585 C CA . THR A 1 78 ? -6.301 15.906 2.891 1 95.81 78 THR A CA 1
ATOM 586 C C . THR A 1 78 ? -7.789 15.586 2.996 1 95.81 78 THR A C 1
ATOM 588 O O . THR A 1 78 ? -8.547 15.797 2.045 1 95.81 78 THR A O 1
ATOM 591 N N . ILE A 1 79 ? -8.172 15.047 4.066 1 97.19 79 ILE A N 1
ATOM 592 C CA . ILE A 1 79 ? -9.578 14.789 4.375 1 97.19 79 ILE A CA 1
ATOM 593 C C . ILE A 1 79 ? -9.867 15.18 5.824 1 97.19 79 ILE A C 1
ATOM 595 O O . ILE A 1 79 ? -8.984 15.086 6.684 1 97.19 79 ILE A O 1
ATOM 599 N N . ARG A 1 80 ? -11.008 15.641 6.039 1 98.06 80 ARG A N 1
ATOM 600 C CA . ARG A 1 80 ? -11.406 15.984 7.398 1 98.06 80 ARG A CA 1
ATOM 601 C C . ARG A 1 80 ? -11.641 14.734 8.234 1 98.06 80 ARG A C 1
ATOM 603 O O . ARG A 1 80 ? -12.109 13.719 7.719 1 98.06 80 ARG A O 1
ATOM 610 N N . GLU A 1 81 ? -11.352 14.875 9.508 1 97.56 81 GLU A N 1
ATOM 611 C CA . GLU A 1 81 ? -11.438 13.719 10.398 1 97.56 81 GLU A CA 1
ATOM 612 C C . GLU A 1 81 ? -12.883 13.266 10.578 1 97.56 81 GLU A C 1
ATOM 614 O O . GLU A 1 81 ? -13.141 12.117 10.93 1 97.56 81 GLU A O 1
ATOM 619 N N . ASP A 1 82 ? -13.875 14.133 10.289 1 97.56 82 ASP A N 1
ATOM 620 C CA . ASP A 1 82 ? -15.281 13.797 10.484 1 97.56 82 ASP A CA 1
ATOM 621 C C . ASP A 1 82 ? -15.914 13.312 9.18 1 97.56 82 ASP A C 1
ATOM 623 O O . ASP A 1 82 ? -17.109 13.031 9.141 1 97.56 82 ASP A O 1
ATOM 627 N N . ALA A 1 83 ? -15.172 13.227 8.078 1 97.44 83 ALA A N 1
ATOM 628 C CA . ALA A 1 83 ? -15.68 12.75 6.789 1 97.44 83 ALA A CA 1
ATOM 629 C C . ALA A 1 83 ? -15.984 11.258 6.844 1 97.44 83 ALA A C 1
ATOM 631 O O . ALA A 1 83 ? -15.398 10.523 7.648 1 97.44 83 ALA A O 1
ATOM 632 N N . PRO A 1 84 ? -16.938 10.789 6.035 1 96.94 84 PRO A N 1
ATOM 633 C CA . PRO A 1 84 ? -17.234 9.352 5.961 1 96.94 84 PRO A CA 1
ATOM 634 C C . PRO A 1 84 ? -16.094 8.555 5.332 1 96.94 84 PRO A C 1
ATOM 636 O O . PRO A 1 84 ? -15.406 9.055 4.438 1 96.94 84 PRO A O 1
ATOM 639 N N . ILE A 1 85 ? -15.93 7.324 5.77 1 96.88 85 ILE A N 1
ATOM 640 C CA . ILE A 1 85 ? -14.906 6.414 5.258 1 96.88 85 ILE A CA 1
ATOM 641 C C . ILE A 1 85 ? -15.086 6.234 3.75 1 96.88 85 ILE A C 1
ATOM 643 O O . ILE A 1 85 ? -14.102 6.148 3.01 1 96.88 85 ILE A O 1
ATOM 647 N N . THR A 1 86 ? -16.328 6.168 3.268 1 95.19 86 THR A N 1
ATOM 648 C CA . THR A 1 86 ? -16.578 5.98 1.844 1 95.19 86 THR A CA 1
ATOM 649 C C . THR A 1 86 ? -16.062 7.168 1.038 1 95.19 86 THR A C 1
ATOM 651 O O . THR A 1 86 ? -15.633 7.004 -0.108 1 95.19 86 THR A O 1
ATOM 654 N N . GLY A 1 87 ? -16.125 8.305 1.608 1 96.12 87 GLY A N 1
ATOM 655 C CA . GLY A 1 87 ? -15.531 9.469 0.98 1 96.12 87 GLY A CA 1
ATOM 656 C C . GLY A 1 87 ? -14.023 9.367 0.849 1 96.12 87 GLY A C 1
ATOM 657 O O . GLY A 1 87 ? -13.445 9.789 -0.158 1 96.12 87 GLY A O 1
ATOM 658 N N . ALA A 1 88 ? -13.406 8.836 1.906 1 97.31 88 ALA A N 1
ATOM 659 C CA . ALA A 1 88 ? -11.961 8.617 1.871 1 97.31 88 ALA A CA 1
ATOM 660 C C . ALA A 1 88 ? -11.578 7.66 0.747 1 97.31 88 ALA A C 1
ATOM 662 O O . ALA A 1 88 ? -10.641 7.926 -0.008 1 97.31 88 ALA A O 1
ATOM 663 N N . LEU A 1 89 ? -12.289 6.539 0.636 1 96.62 89 LEU A N 1
ATOM 664 C CA . LEU A 1 89 ? -12.016 5.582 -0.429 1 96.62 89 LEU A CA 1
ATOM 665 C C . LEU A 1 89 ? -12.156 6.234 -1.799 1 96.62 89 LEU A C 1
ATOM 667 O O . LEU A 1 89 ? -11.32 6.023 -2.682 1 96.62 89 LEU A O 1
ATOM 671 N N . SER A 1 90 ? -13.219 7.035 -1.978 1 96.69 90 SER A N 1
ATOM 672 C CA . SER A 1 90 ? -13.445 7.73 -3.24 1 96.69 90 SER A CA 1
ATOM 673 C C . SER A 1 90 ? -12.281 8.656 -3.576 1 96.69 90 SER A C 1
ATOM 675 O O . SER A 1 90 ? -11.805 8.68 -4.711 1 96.69 90 SER A O 1
ATOM 677 N N . LEU A 1 91 ? -11.844 9.391 -2.613 1 95.81 91 LEU A N 1
ATOM 678 C CA . LEU A 1 91 ? -10.727 10.305 -2.803 1 95.81 91 LEU A CA 1
ATOM 679 C C . LEU A 1 91 ? -9.461 9.539 -3.18 1 95.81 91 LEU A C 1
ATOM 681 O O . LEU A 1 91 ? -8.734 9.945 -4.09 1 95.81 91 LEU A O 1
ATOM 685 N N . MET A 1 92 ? -9.195 8.422 -2.482 1 95.88 92 MET A N 1
ATOM 686 C CA . MET A 1 92 ? -8.008 7.609 -2.742 1 95.88 92 MET A CA 1
ATOM 687 C C . MET A 1 92 ? -8.055 7.012 -4.145 1 95.88 92 MET A C 1
ATOM 689 O O . MET A 1 92 ? -7.043 7 -4.852 1 95.88 92 MET A O 1
ATOM 693 N N . ARG A 1 93 ? -9.164 6.605 -4.551 1 94.69 93 ARG A N 1
ATOM 694 C CA . ARG A 1 93 ? -9.328 6.012 -5.875 1 94.69 93 ARG A CA 1
ATOM 695 C C . ARG A 1 93 ? -9.18 7.062 -6.969 1 94.69 93 ARG A C 1
ATOM 697 O O . ARG A 1 93 ? -8.453 6.855 -7.941 1 94.69 93 ARG A O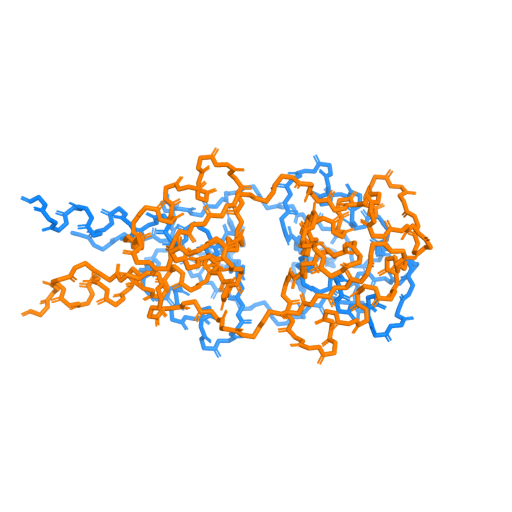 1
ATOM 704 N N . THR A 1 94 ? -9.859 8.195 -6.805 1 94.94 94 THR A N 1
ATOM 705 C CA . THR A 1 94 ? -9.867 9.266 -7.797 1 94.94 94 THR A CA 1
ATOM 706 C C . THR A 1 94 ? -8.461 9.82 -8.008 1 94.94 94 THR A C 1
ATOM 708 O O . THR A 1 94 ? -8.062 10.102 -9.141 1 94.94 94 THR A O 1
ATOM 711 N N . ASN A 1 95 ? -7.758 9.922 -6.938 1 93.19 95 ASN A N 1
ATOM 712 C CA . ASN A 1 95 ? -6.438 10.531 -7.012 1 93.19 95 ASN A CA 1
ATOM 713 C C . ASN A 1 95 ? -5.336 9.484 -7.09 1 93.19 95 ASN A C 1
ATOM 715 O O . ASN A 1 95 ? -4.152 9.82 -7.156 1 93.19 95 ASN A O 1
ATOM 719 N N . ASN A 1 96 ? -5.691 8.211 -7.016 1 91.94 96 ASN A N 1
ATOM 720 C CA . ASN A 1 96 ? -4.766 7.09 -7.078 1 91.94 96 ASN A CA 1
ATOM 721 C C . ASN A 1 96 ? -3.715 7.164 -5.973 1 91.94 96 ASN A C 1
ATOM 723 O O . ASN A 1 96 ? -2.518 7.062 -6.242 1 91.94 96 ASN A O 1
ATOM 727 N N . ILE A 1 97 ? -4.176 7.414 -4.742 1 93.19 97 ILE A N 1
ATOM 728 C CA . ILE A 1 97 ? -3.305 7.469 -3.574 1 93.19 97 ILE A CA 1
ATOM 729 C C . ILE A 1 97 ? -3.764 6.445 -2.539 1 93.19 97 ILE A C 1
ATOM 731 O O . ILE A 1 97 ? -4.91 5.992 -2.57 1 93.19 97 ILE A O 1
ATOM 735 N N . ARG A 1 98 ? -2.814 6.066 -1.568 1 94.75 98 ARG A N 1
ATOM 736 C CA . ARG A 1 98 ? -3.123 5.035 -0.584 1 94.75 98 ARG A CA 1
ATOM 737 C C . ARG A 1 98 ? -3.004 5.578 0.836 1 94.75 98 ARG A C 1
ATOM 739 O O . ARG A 1 98 ? -3.273 4.863 1.804 1 94.75 98 ARG A O 1
ATOM 746 N N . HIS A 1 99 ? -2.516 6.73 0.945 1 95.44 99 HIS A N 1
ATOM 747 C CA . HIS A 1 99 ? -2.395 7.445 2.213 1 95.44 99 HIS A CA 1
ATOM 748 C C . HIS A 1 99 ? -3.031 8.828 2.129 1 95.44 99 HIS A C 1
ATOM 750 O O . HIS A 1 99 ? -2.814 9.555 1.16 1 95.44 99 HIS A O 1
ATOM 756 N N . LEU A 1 100 ? -3.812 9.094 3.102 1 95.88 100 LEU A N 1
ATOM 757 C CA . LEU A 1 100 ? -4.566 10.344 3.129 1 95.88 100 LEU A CA 1
ATOM 758 C C . LEU A 1 100 ? -4.348 11.078 4.445 1 95.88 100 LEU A C 1
ATOM 760 O O . LEU A 1 100 ? -4.855 10.664 5.488 1 95.88 100 LEU A O 1
ATOM 764 N N . PRO A 1 101 ? -3.572 12.188 4.434 1 96.56 101 PRO A N 1
ATOM 765 C CA . PRO A 1 101 ? -3.482 13.023 5.633 1 96.56 101 PRO A CA 1
ATOM 766 C C . PRO A 1 101 ? -4.848 13.508 6.117 1 96.56 101 PRO A C 1
ATOM 768 O O . PRO A 1 101 ? -5.711 13.844 5.305 1 96.56 101 PRO A O 1
ATOM 771 N N . VAL A 1 102 ? -5.031 13.531 7.406 1 97.19 102 VAL A N 1
ATOM 772 C CA . VAL A 1 102 ? -6.305 13.898 8.016 1 97.19 102 VAL A CA 1
ATOM 773 C C . VAL A 1 102 ? -6.148 15.211 8.789 1 97.19 102 VAL A C 1
ATOM 775 O O . VAL A 1 102 ? -5.176 15.398 9.523 1 97.19 102 VAL A O 1
ATOM 778 N N . VAL A 1 103 ? -7.074 16.078 8.586 1 96.81 103 VAL A N 1
ATOM 779 C CA . VAL A 1 103 ? -7.023 17.375 9.258 1 96.81 103 VAL A CA 1
ATOM 780 C C . VAL A 1 103 ? -8.297 17.578 10.078 1 96.81 103 VAL A C 1
ATOM 782 O O . VAL A 1 103 ? -9.32 16.953 9.812 1 96.81 103 VAL A O 1
ATOM 785 N N . ASN A 1 104 ? -8.156 18.375 11.125 1 96.5 104 ASN A N 1
ATOM 786 C CA . ASN A 1 104 ? -9.344 18.75 11.891 1 96.5 104 ASN A CA 1
ATOM 787 C C . ASN A 1 104 ? -10.039 19.969 11.281 1 96.5 104 ASN A C 1
ATOM 789 O O . ASN A 1 104 ? -9.742 20.344 10.148 1 96.5 104 ASN A O 1
ATOM 793 N N . GLU A 1 105 ? -11.008 20.484 12.047 1 95.88 105 GLU A N 1
ATOM 794 C CA . GLU A 1 105 ? -11.82 21.594 11.555 1 95.88 105 GLU A CA 1
ATOM 795 C C . GLU A 1 105 ? -10.969 22.828 11.289 1 95.88 105 GLU A C 1
ATOM 797 O O . GLU A 1 105 ? -11.289 23.641 10.406 1 95.88 105 GLU A O 1
ATOM 802 N N . ASP A 1 106 ? -9.844 22.984 11.945 1 95.69 106 ASP A N 1
ATOM 803 C CA . ASP A 1 106 ? -8.977 24.141 11.828 1 95.69 106 ASP A CA 1
ATOM 804 C C . ASP A 1 106 ? -7.922 23.938 10.742 1 95.69 106 ASP A C 1
ATOM 806 O O . ASP A 1 106 ? -7.062 24.797 10.539 1 95.69 106 ASP A O 1
ATOM 810 N N . GLY A 1 107 ? -7.922 22.797 10.117 1 93.31 107 GLY A N 1
ATOM 811 C CA . GLY A 1 107 ? -6.957 22.516 9.062 1 93.31 107 GLY A CA 1
ATOM 812 C C . GLY A 1 107 ? -5.641 21.984 9.586 1 93.31 107 GLY A C 1
ATOM 813 O O . GLY A 1 107 ? -4.668 21.859 8.844 1 93.31 107 GLY A O 1
ATOM 814 N N . LYS A 1 108 ? -5.688 21.734 10.82 1 93.62 108 LYS A N 1
ATOM 815 C CA . LYS A 1 108 ? -4.473 21.188 11.43 1 93.62 108 LYS A CA 1
ATOM 816 C C . LYS A 1 108 ? -4.363 19.688 11.188 1 93.62 108 LYS A C 1
ATOM 818 O O . LYS A 1 108 ? -5.348 18.953 11.32 1 93.62 108 LYS A O 1
ATOM 823 N N . LEU A 1 109 ? -3.186 19.312 10.797 1 94.5 109 LEU A N 1
ATOM 824 C CA . LEU A 1 109 ? -2.928 17.891 10.578 1 94.5 109 LEU A CA 1
ATOM 825 C C . LEU A 1 109 ? -3.104 17.109 11.875 1 94.5 109 LEU A C 1
ATOM 827 O O . LEU A 1 109 ? -2.449 17.391 12.875 1 94.5 109 LEU A O 1
ATOM 831 N N . THR A 1 110 ? -3.963 16.078 11.828 1 95.5 110 THR A N 1
ATOM 832 C CA . THR A 1 110 ? -4.277 15.359 13.055 1 95.5 110 THR A CA 1
ATOM 833 C C . THR A 1 110 ? -4.008 13.867 12.898 1 95.5 110 THR A C 1
ATOM 835 O O . THR A 1 110 ? -3.996 13.117 13.883 1 95.5 110 THR A O 1
ATOM 838 N N . GLY A 1 111 ? -3.82 13.414 11.703 1 96.19 111 GLY A N 1
ATOM 839 C CA . GLY A 1 111 ? -3.584 11.984 11.516 1 96.19 111 GLY A CA 1
ATOM 840 C C . GLY A 1 111 ? -3.326 11.609 10.07 1 96.19 111 GLY A C 1
ATOM 841 O O . GLY A 1 111 ? -3.092 12.477 9.227 1 96.19 111 GLY A O 1
ATOM 842 N N . ILE A 1 112 ? -3.211 10.32 9.812 1 96.56 112 ILE A N 1
ATOM 843 C CA . ILE A 1 112 ? -3.059 9.727 8.484 1 96.56 112 ILE A CA 1
ATOM 844 C C . ILE A 1 112 ? -3.979 8.516 8.352 1 96.56 112 ILE A C 1
ATOM 846 O O . ILE A 1 112 ? -4.09 7.711 9.273 1 96.56 112 ILE A O 1
ATOM 850 N N . LEU A 1 113 ? -4.719 8.469 7.273 1 97.06 113 LEU A N 1
ATOM 851 C CA . LEU A 1 113 ? -5.57 7.332 6.945 1 97.06 113 LEU A CA 1
ATOM 852 C C . LEU A 1 113 ? -5.016 6.57 5.746 1 97.06 113 LEU A C 1
ATOM 854 O O . LEU A 1 113 ? -4.766 7.164 4.691 1 97.06 113 LEU A O 1
ATOM 858 N N . SER A 1 114 ? -4.75 5.281 5.938 1 96.69 114 SER A N 1
ATOM 859 C CA . SER A 1 114 ? -4.234 4.465 4.84 1 96.69 114 SER A CA 1
ATOM 860 C C . SER A 1 114 ? -5.336 3.607 4.223 1 96.69 114 SER A C 1
ATOM 862 O O . SER A 1 114 ? -6.398 3.434 4.82 1 96.69 114 SER A O 1
ATOM 864 N N . ILE A 1 115 ? -5.062 3.121 3.043 1 96.94 115 ILE A N 1
ATOM 865 C CA . ILE A 1 115 ? -6.004 2.24 2.359 1 96.94 115 ILE A CA 1
ATOM 866 C C . ILE A 1 115 ? -6.246 0.99 3.201 1 96.94 115 ILE A C 1
ATOM 868 O O . ILE A 1 115 ? -7.34 0.421 3.18 1 96.94 115 ILE A O 1
ATOM 872 N N . ARG A 1 116 ? -5.258 0.591 3.992 1 96.25 116 ARG A N 1
ATOM 873 C CA . ARG A 1 116 ? -5.445 -0.521 4.918 1 96.25 116 ARG A CA 1
ATOM 874 C C . ARG A 1 116 ? -6.504 -0.187 5.965 1 96.25 116 ARG A C 1
ATOM 876 O O . ARG A 1 116 ? -7.352 -1.022 6.289 1 96.25 116 ARG A O 1
ATOM 883 N N . ASP A 1 117 ? -6.367 0.957 6.5 1 96.62 117 ASP A N 1
ATOM 884 C CA . ASP A 1 117 ? -7.355 1.416 7.469 1 96.62 117 ASP A CA 1
ATOM 885 C C . ASP A 1 117 ? -8.75 1.446 6.855 1 96.62 117 ASP A C 1
ATOM 887 O O . ASP A 1 117 ? -9.734 1.089 7.516 1 96.62 117 ASP A O 1
ATOM 891 N N . VAL A 1 118 ? -8.852 1.914 5.598 1 97.38 118 VAL A N 1
ATOM 892 C CA . VAL A 1 118 ? -10.133 1.996 4.898 1 97.38 118 VAL A CA 1
ATOM 893 C C . VAL A 1 118 ? -10.695 0.593 4.695 1 97.38 118 VAL A C 1
ATOM 895 O O . VAL A 1 118 ? -11.891 0.364 4.91 1 97.38 118 VAL A O 1
ATOM 898 N N . ALA A 1 119 ? -9.859 -0.33 4.262 1 96.62 119 ALA A N 1
ATOM 899 C CA . ALA A 1 119 ? -10.312 -1.707 4.074 1 96.62 119 ALA A CA 1
ATOM 900 C C . ALA A 1 119 ? -10.891 -2.275 5.367 1 96.62 119 ALA A C 1
ATOM 902 O O . ALA A 1 119 ? -11.922 -2.953 5.348 1 96.62 119 ALA A O 1
ATOM 903 N N . ARG A 1 120 ? -10.227 -2.008 6.449 1 95 120 ARG A N 1
ATOM 904 C CA . ARG A 1 120 ? -10.711 -2.453 7.75 1 95 120 ARG A CA 1
ATOM 905 C C . ARG A 1 120 ? -12.07 -1.844 8.07 1 95 120 ARG A C 1
ATOM 907 O O . ARG A 1 120 ? -12.969 -2.535 8.555 1 95 120 ARG A O 1
ATOM 914 N N . ALA A 1 121 ? -12.172 -0.596 7.84 1 95.62 121 ALA A N 1
ATOM 915 C CA . ALA A 1 121 ? -13.414 0.115 8.117 1 95.62 121 ALA A CA 1
ATOM 916 C C . ALA A 1 121 ? -14.562 -0.454 7.293 1 95.62 121 ALA A C 1
ATOM 918 O O . ALA A 1 121 ? -15.672 -0.641 7.805 1 95.62 121 ALA A O 1
ATOM 919 N N . LEU A 1 122 ? -14.289 -0.668 6.012 1 93.69 122 LEU A N 1
ATOM 920 C CA . LEU A 1 122 ? -15.312 -1.209 5.121 1 93.69 122 LEU A CA 1
ATOM 921 C C . LEU A 1 122 ? -15.734 -2.607 5.566 1 93.69 122 LEU A C 1
ATOM 923 O O . LEU A 1 122 ? -16.906 -2.961 5.48 1 93.69 122 LEU A O 1
ATOM 927 N N . ASP A 1 123 ? -14.742 -3.379 5.965 1 92.94 123 ASP A N 1
ATOM 928 C CA . ASP A 1 123 ? -15.047 -4.711 6.484 1 92.94 123 ASP A CA 1
ATOM 929 C C . ASP A 1 123 ? -15.977 -4.629 7.695 1 92.94 123 ASP A C 1
ATOM 931 O O . ASP A 1 123 ? -16.938 -5.398 7.801 1 92.94 123 ASP A O 1
ATOM 935 N N . ASP A 1 124 ? -15.672 -3.723 8.594 1 92 124 ASP A N 1
ATOM 936 C CA . ASP A 1 124 ? -16.5 -3.498 9.773 1 92 124 ASP A CA 1
ATOM 937 C C . ASP A 1 124 ? -17.922 -3.094 9.375 1 92 124 ASP A C 1
ATOM 939 O O . ASP A 1 124 ? -18.891 -3.545 9.984 1 92 124 ASP A O 1
ATOM 943 N N . MET A 1 125 ? -18 -2.238 8.422 1 89.19 125 MET A N 1
ATOM 944 C CA . MET A 1 125 ? -19.297 -1.774 7.953 1 89.19 125 MET A CA 1
ATOM 945 C C . MET A 1 125 ? -20.109 -2.926 7.367 1 89.19 125 MET A C 1
ATOM 947 O O . MET A 1 125 ? -21.328 -3.016 7.59 1 89.19 125 MET A O 1
ATOM 951 N N . TYR A 1 126 ? -19.469 -3.701 6.551 1 84.38 126 TYR A N 1
ATOM 952 C CA . TYR A 1 126 ? -20.109 -4.852 5.934 1 84.38 126 TYR A CA 1
ATOM 953 C C . TYR A 1 126 ? -20.594 -5.84 6.992 1 84.38 126 TYR A C 1
ATOM 955 O O . TYR A 1 126 ? -21.719 -6.355 6.91 1 84.38 126 TYR A O 1
ATOM 963 N N . GLU A 1 127 ? -19.812 -6.176 7.93 1 83.88 127 GLU A N 1
ATOM 964 C CA . GLU A 1 127 ? -20.188 -7.102 8.992 1 83.88 127 GLU A CA 1
ATOM 965 C C . GLU A 1 127 ? -21.375 -6.574 9.789 1 83.88 127 GLU A C 1
ATOM 967 O O . GLU A 1 127 ? -22.234 -7.348 10.211 1 83.88 127 GLU A O 1
ATOM 972 N N . ASN A 1 128 ? -21.344 -5.328 10.016 1 79.31 128 ASN A N 1
ATOM 973 C CA . ASN A 1 128 ? -22.453 -4.719 10.75 1 79.31 128 ASN A CA 1
ATOM 974 C C . ASN A 1 128 ? -23.766 -4.812 9.969 1 79.31 128 ASN A C 1
ATOM 976 O O . ASN A 1 128 ? -24.828 -4.871 10.57 1 79.31 128 ASN A O 1
ATOM 980 N N . TYR A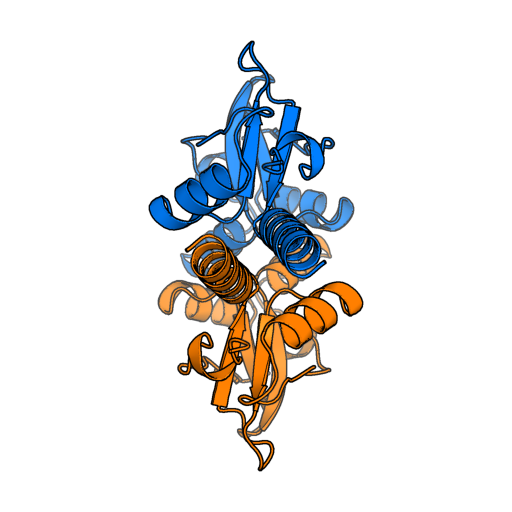 1 129 ? -23.672 -4.793 8.648 1 71.06 129 TYR A N 1
ATOM 981 C CA . TYR A 1 129 ? -24.859 -4.875 7.816 1 71.06 129 TYR A CA 1
ATOM 982 C C . TYR A 1 129 ? -25.391 -6.305 7.75 1 71.06 129 TYR A C 1
ATOM 984 O O . TYR A 1 129 ? -26.578 -6.527 7.547 1 71.06 129 TYR A O 1
ATOM 992 N N . LEU A 1 130 ? -24.531 -7.305 7.82 1 70.88 130 LEU A N 1
ATOM 993 C CA . LEU A 1 130 ? -24.984 -8.695 7.805 1 70.88 130 LEU A CA 1
ATOM 994 C C . LEU A 1 130 ? -25.656 -9.062 9.125 1 70.88 130 LEU A C 1
ATOM 996 O O . LEU A 1 130 ? -26.438 -10.008 9.18 1 70.88 130 LEU A O 1
ATOM 1000 N N . ASP A 1 131 ? -25.375 -8.383 10.203 1 60.09 131 ASP A N 1
ATOM 1001 C CA . ASP A 1 131 ? -26.094 -8.641 11.438 1 60.09 131 ASP A CA 1
ATOM 1002 C C . ASP A 1 131 ? -27.469 -7.969 11.422 1 60.09 131 ASP A C 1
ATOM 1004 O O . ASP A 1 131 ? -28.438 -8.516 11.961 1 60.09 131 ASP A O 1
ATOM 1008 N N . MET B 1 1 ? -24.406 -12.383 -2.928 1 61.12 1 MET B N 1
ATOM 1009 C CA . MET B 1 1 ? -23.359 -13.344 -3.283 1 61.12 1 MET B CA 1
ATOM 1010 C C . MET B 1 1 ? -21.984 -12.805 -2.914 1 61.12 1 MET B C 1
ATOM 1012 O O . MET B 1 1 ? -21.719 -11.602 -3.025 1 61.12 1 MET B O 1
ATOM 1016 N N . GLU B 1 2 ? -21.047 -13.586 -2.242 1 78.62 2 GLU B N 1
ATOM 1017 C CA . GLU B 1 2 ? -19.75 -13.156 -1.725 1 78.62 2 GLU B CA 1
ATOM 1018 C C . GLU B 1 2 ? -18.766 -12.906 -2.857 1 78.62 2 GLU B C 1
ATOM 1020 O O . GLU B 1 2 ? -18.734 -13.648 -3.842 1 78.62 2 GLU B O 1
ATOM 1025 N N . GLU B 1 3 ? -18.297 -11.781 -3.02 1 91.75 3 GLU B N 1
ATOM 1026 C CA . GLU B 1 3 ? -17.25 -11.477 -3.996 1 91.75 3 GLU B CA 1
ATOM 1027 C C . GLU B 1 3 ? -16.031 -12.375 -3.799 1 91.75 3 GLU B C 1
ATOM 1029 O O . GLU B 1 3 ? -15.641 -12.656 -2.664 1 91.75 3 GLU B O 1
ATOM 1034 N N . VAL B 1 4 ? -15.539 -12.867 -4.973 1 96.69 4 VAL B N 1
ATOM 1035 C CA . VAL B 1 4 ? -14.406 -13.773 -4.844 1 96.69 4 VAL B CA 1
ATOM 1036 C C . VAL B 1 4 ? -13.148 -13.109 -5.387 1 96.69 4 VAL B C 1
ATOM 1038 O O . VAL B 1 4 ? -13.227 -12.164 -6.172 1 96.69 4 VAL B O 1
ATOM 1041 N N . VAL B 1 5 ? -11.961 -13.602 -5.078 1 98.06 5 VAL B N 1
ATOM 1042 C CA . VAL B 1 5 ? -10.633 -13.055 -5.336 1 98.06 5 VAL B CA 1
ATOM 1043 C C . VAL B 1 5 ? -10.422 -12.898 -6.84 1 98.06 5 VAL B C 1
ATOM 1045 O O . VAL B 1 5 ? -9.938 -11.859 -7.301 1 98.06 5 VAL B O 1
ATOM 1048 N N . LYS B 1 6 ? -10.828 -13.844 -7.59 1 97.31 6 LYS B N 1
ATOM 1049 C CA . LYS B 1 6 ? -10.586 -13.875 -9.031 1 97.31 6 LYS B CA 1
ATOM 1050 C C . LYS B 1 6 ? -11.18 -12.648 -9.711 1 97.31 6 LYS B C 1
ATOM 1052 O O . LYS B 1 6 ? -10.641 -12.156 -10.703 1 97.31 6 LYS B O 1
ATOM 1057 N N . GLU B 1 7 ? -12.211 -12.086 -9.203 1 97 7 GLU B N 1
ATOM 1058 C CA . GLU B 1 7 ? -12.938 -10.969 -9.797 1 97 7 GLU B CA 1
ATOM 1059 C C . GLU B 1 7 ? -12.203 -9.656 -9.586 1 97 7 GLU B C 1
ATOM 1061 O O . GLU B 1 7 ? -12.492 -8.656 -10.25 1 97 7 GLU B O 1
ATOM 1066 N N . TYR B 1 8 ? -11.227 -9.664 -8.656 1 97.38 8 TYR B N 1
ATOM 1067 C CA . TYR B 1 8 ? -10.641 -8.391 -8.258 1 97.38 8 TYR B CA 1
ATOM 1068 C C . TYR B 1 8 ? -9.125 -8.422 -8.398 1 97.38 8 TYR B C 1
ATOM 1070 O O . TYR B 1 8 ? -8.469 -7.371 -8.383 1 97.38 8 TYR B O 1
ATOM 1078 N N . MET B 1 9 ? -8.578 -9.609 -8.516 1 97.44 9 MET B N 1
ATOM 1079 C CA . MET B 1 9 ? -7.129 -9.727 -8.633 1 97.44 9 MET B CA 1
ATOM 1080 C C . MET B 1 9 ? -6.645 -9.188 -9.977 1 97.44 9 MET B C 1
ATOM 1082 O O . MET B 1 9 ? -7.434 -9.047 -10.914 1 97.44 9 MET B O 1
ATOM 1086 N N . LYS B 1 10 ? -5.375 -8.789 -10.016 1 95.81 10 LYS B N 1
ATOM 1087 C CA . LYS B 1 10 ? -4.707 -8.516 -11.289 1 95.81 10 LYS B CA 1
ATOM 1088 C C . LYS B 1 10 ? -4.016 -9.758 -11.828 1 95.81 10 LYS B C 1
ATOM 1090 O O . LYS B 1 10 ? -3.273 -10.43 -11.102 1 95.81 10 LYS B O 1
ATOM 1095 N N . SER B 1 11 ? -4.242 -10.023 -13.07 1 93.25 11 SER B N 1
ATOM 1096 C CA . SER B 1 11 ? -3.711 -11.242 -13.664 1 93.25 11 SER B CA 1
ATOM 1097 C C . SER B 1 11 ? -2.299 -11.031 -14.203 1 93.25 11 SER B C 1
ATOM 1099 O O . SER B 1 11 ? -1.576 -11.992 -14.461 1 93.25 11 SER B O 1
ATOM 1101 N N . ASN B 1 12 ? -1.884 -9.844 -14.406 1 89.12 12 ASN B N 1
ATOM 1102 C CA . ASN B 1 12 ? -0.526 -9.555 -14.852 1 89.12 12 ASN B CA 1
ATOM 1103 C C . ASN B 1 12 ? 0.461 -9.555 -13.688 1 89.12 12 ASN B C 1
ATOM 1105 O O . ASN B 1 12 ? 0.63 -8.539 -13.016 1 89.12 12 ASN B O 1
ATOM 1109 N N . VAL B 1 13 ? 1.123 -10.68 -13.594 1 92.81 13 VAL B N 1
ATOM 1110 C CA . VAL B 1 13 ? 2.104 -10.812 -12.516 1 92.81 13 VAL B CA 1
ATOM 1111 C C . VAL B 1 13 ? 3.496 -10.469 -13.047 1 92.81 13 VAL B C 1
ATOM 1113 O O . VAL B 1 13 ? 3.994 -11.117 -13.969 1 92.81 13 VAL B O 1
ATOM 1116 N N . ILE B 1 14 ? 4.109 -9.492 -12.539 1 97.12 14 ILE B N 1
ATOM 1117 C CA . ILE B 1 14 ? 5.473 -9.125 -12.906 1 97.12 14 ILE B CA 1
ATOM 1118 C C . ILE B 1 14 ? 6.465 -9.883 -12.039 1 97.12 14 ILE B C 1
ATOM 1120 O O . ILE B 1 14 ? 6.363 -9.867 -10.805 1 97.12 14 ILE B O 1
ATOM 1124 N N . SER B 1 15 ? 7.344 -10.57 -12.688 1 96.75 15 SER B N 1
ATOM 1125 C CA . SER B 1 15 ? 8.336 -11.352 -11.961 1 96.75 15 SER B CA 1
ATOM 1126 C C . SER B 1 15 ? 9.75 -10.859 -12.266 1 96.75 15 SER B C 1
ATOM 1128 O O . SER B 1 15 ? 10.008 -10.305 -13.328 1 96.75 15 SER B O 1
ATOM 1130 N N . VAL B 1 16 ? 10.625 -11.109 -11.352 1 97.94 16 VAL B N 1
ATOM 1131 C CA . VAL B 1 16 ? 12.039 -10.766 -11.523 1 97.94 16 VAL B CA 1
ATOM 1132 C C . VAL B 1 16 ? 12.906 -11.938 -11.062 1 97.94 16 VAL B C 1
ATOM 1134 O O . VAL B 1 16 ? 12.539 -12.672 -10.141 1 97.94 16 VAL B O 1
ATOM 1137 N N . GLU B 1 17 ? 14.016 -12.055 -11.68 1 98.06 17 GLU B N 1
ATOM 1138 C CA . GLU B 1 17 ? 14.969 -13.078 -11.25 1 98.06 17 GLU B CA 1
ATOM 1139 C C . GLU B 1 17 ? 15.586 -12.719 -9.898 1 98.06 17 GLU B C 1
ATOM 1141 O O . GLU B 1 17 ? 15.859 -11.547 -9.633 1 98.06 17 GLU B O 1
ATOM 1146 N N . LYS B 1 18 ? 15.906 -13.75 -9.109 1 97.19 18 LYS B N 1
ATOM 1147 C CA . LYS B 1 18 ? 16.391 -13.531 -7.742 1 97.19 18 LYS B CA 1
ATOM 1148 C C . LYS B 1 18 ? 17.75 -12.844 -7.742 1 97.19 18 LYS B C 1
ATOM 1150 O O . LYS B 1 18 ? 18.172 -12.281 -6.727 1 97.19 18 LYS B O 1
ATOM 1155 N N . SER B 1 19 ? 18.438 -12.812 -8.898 1 98.19 19 SER B N 1
ATOM 1156 C CA . SER B 1 19 ? 19.797 -12.281 -8.969 1 98.19 19 SER B CA 1
ATOM 1157 C C . SER B 1 19 ? 19.812 -10.797 -9.289 1 98.19 19 SER B C 1
ATOM 1159 O O . SER B 1 19 ? 20.844 -10.133 -9.195 1 98.19 19 SER B O 1
ATOM 1161 N N . LEU B 1 20 ? 18.672 -10.266 -9.664 1 98.31 20 LEU B N 1
ATOM 1162 C CA . LEU B 1 20 ? 18.625 -8.852 -10.023 1 98.31 20 LEU B CA 1
ATOM 1163 C C . LEU B 1 20 ? 18.891 -7.977 -8.805 1 98.31 20 LEU B C 1
ATOM 1165 O O . LEU B 1 20 ? 18.609 -8.375 -7.668 1 98.31 20 LEU B O 1
ATOM 1169 N N . THR B 1 21 ? 19.484 -6.809 -9.031 1 98.38 21 THR B N 1
ATOM 1170 C CA . THR B 1 21 ? 19.812 -5.871 -7.961 1 98.38 21 THR B CA 1
ATOM 1171 C C . THR B 1 21 ? 18.578 -5.066 -7.562 1 98.38 21 THR B C 1
ATOM 1173 O O . THR B 1 21 ? 17.609 -5.004 -8.312 1 98.38 21 THR B O 1
ATOM 1176 N N . LEU B 1 22 ? 18.656 -4.496 -6.398 1 97.88 22 LEU B N 1
ATOM 1177 C CA . LEU B 1 22 ? 17.594 -3.627 -5.922 1 97.88 22 LEU B CA 1
ATOM 1178 C C . LEU B 1 22 ? 17.312 -2.502 -6.914 1 97.88 22 LEU B C 1
ATOM 1180 O O . LEU B 1 22 ? 16.156 -2.135 -7.141 1 97.88 22 LEU B O 1
ATOM 1184 N N . LYS B 1 23 ? 18.328 -1.975 -7.473 1 97.94 23 LYS B N 1
ATOM 1185 C CA . LYS B 1 23 ? 18.172 -0.95 -8.5 1 97.94 23 LYS B CA 1
ATOM 1186 C C . LYS B 1 23 ? 17.328 -1.462 -9.664 1 97.94 23 LYS B C 1
ATOM 1188 O O . LYS B 1 23 ? 16.375 -0.808 -10.086 1 97.94 23 LYS B O 1
ATOM 1193 N N . GLU B 1 24 ? 17.688 -2.59 -10.164 1 98.62 24 GLU B N 1
ATOM 1194 C CA . GLU B 1 24 ? 16.969 -3.17 -11.289 1 98.62 24 GLU B CA 1
ATOM 1195 C C . GLU B 1 24 ? 15.523 -3.488 -10.922 1 98.62 24 GLU B C 1
ATOM 1197 O O . GLU B 1 24 ? 14.609 -3.275 -11.719 1 98.62 24 GLU B O 1
ATOM 1202 N N . VAL B 1 25 ? 15.391 -4.023 -9.75 1 98.62 25 VAL B N 1
ATOM 1203 C CA . VAL B 1 25 ? 14.055 -4.367 -9.266 1 98.62 25 VAL B CA 1
ATOM 1204 C C . VAL B 1 25 ? 13.18 -3.117 -9.219 1 98.62 25 VAL B C 1
ATOM 1206 O O . VAL B 1 25 ? 12.047 -3.125 -9.711 1 98.62 25 VAL B O 1
ATOM 1209 N N . THR B 1 26 ? 13.672 -2.016 -8.68 1 98.56 26 THR B N 1
ATOM 1210 C CA . THR B 1 26 ? 12.891 -0.789 -8.555 1 98.56 26 THR B CA 1
ATOM 1211 C C . THR B 1 26 ? 12.625 -0.18 -9.93 1 98.56 26 THR B C 1
ATOM 1213 O O . THR B 1 26 ? 11.57 0.426 -10.156 1 98.56 26 THR B O 1
ATOM 1216 N N . GLU B 1 27 ? 13.555 -0.341 -10.883 1 98.81 27 GLU B N 1
ATOM 1217 C CA . GLU B 1 27 ? 13.336 0.097 -12.258 1 98.81 27 GLU B CA 1
ATOM 1218 C C . GLU B 1 27 ? 12.156 -0.642 -12.891 1 98.81 27 GLU B C 1
ATOM 1220 O O . GLU B 1 27 ? 11.305 -0.027 -13.531 1 98.81 27 GLU B O 1
ATOM 1225 N N . ILE B 1 28 ? 12.125 -1.902 -12.672 1 98.62 28 ILE B N 1
ATOM 1226 C CA . ILE B 1 28 ? 11.07 -2.738 -13.227 1 98.62 28 ILE B CA 1
ATOM 1227 C C . ILE B 1 28 ? 9.734 -2.381 -12.578 1 98.62 28 ILE B C 1
ATOM 1229 O O . ILE B 1 28 ? 8.719 -2.242 -13.266 1 98.62 28 ILE B O 1
ATOM 1233 N N . MET B 1 29 ? 9.711 -2.223 -11.273 1 98.12 29 MET B N 1
ATOM 1234 C CA . MET B 1 29 ? 8.492 -1.845 -10.562 1 98.12 29 MET B CA 1
ATOM 1235 C C . MET B 1 29 ? 7.961 -0.506 -11.07 1 98.12 29 MET B C 1
ATOM 1237 O O . MET B 1 29 ? 6.758 -0.353 -11.289 1 98.12 29 MET B O 1
ATOM 1241 N N . THR B 1 30 ? 8.852 0.453 -11.242 1 98.25 30 THR B N 1
ATOM 1242 C CA . THR B 1 30 ? 8.477 1.789 -11.703 1 98.25 30 THR B CA 1
ATOM 1243 C C . THR B 1 30 ? 7.969 1.751 -13.141 1 98.25 30 THR B C 1
ATOM 1245 O O . THR B 1 30 ? 6.926 2.324 -13.445 1 98.25 30 THR B O 1
ATOM 1248 N N . LYS B 1 31 ? 8.672 1.034 -13.984 1 98.06 31 LYS B N 1
ATOM 1249 C CA . LYS B 1 31 ? 8.305 0.917 -15.391 1 98.06 31 LYS B CA 1
ATOM 1250 C C . LYS B 1 31 ? 6.922 0.295 -15.555 1 98.06 31 LYS B C 1
ATOM 1252 O O . LYS B 1 31 ? 6.145 0.714 -16.422 1 98.06 31 LYS B O 1
ATOM 1257 N N . ASN B 1 32 ? 6.613 -0.676 -14.75 1 97.19 32 ASN B N 1
ATOM 1258 C CA . ASN B 1 32 ? 5.359 -1.407 -14.883 1 97.19 32 ASN B CA 1
ATOM 1259 C C . ASN B 1 32 ? 4.281 -0.843 -13.961 1 97.19 32 ASN B C 1
ATOM 1261 O O . ASN B 1 32 ? 3.15 -1.334 -13.945 1 97.19 32 ASN B O 1
ATOM 1265 N N . ASN B 1 33 ? 4.602 0.156 -13.172 1 95.69 33 ASN B N 1
ATOM 1266 C CA . ASN B 1 33 ? 3.693 0.807 -12.234 1 95.69 33 ASN B CA 1
ATOM 1267 C C . ASN B 1 33 ? 3.029 -0.203 -11.297 1 95.69 33 ASN B C 1
ATOM 1269 O O . ASN B 1 33 ? 1.805 -0.223 -11.172 1 95.69 33 ASN B O 1
ATOM 1273 N N . VAL B 1 34 ? 3.877 -1.043 -10.633 1 96 34 VAL B N 1
ATOM 1274 C CA . VAL B 1 34 ? 3.389 -2.041 -9.688 1 96 34 VAL B CA 1
ATOM 1275 C C . VAL B 1 34 ? 4.062 -1.843 -8.328 1 96 34 VAL B C 1
ATOM 1277 O O . VAL B 1 34 ? 5.211 -1.396 -8.258 1 96 34 VAL B O 1
ATOM 1280 N N . GLY B 1 35 ? 3.33 -2.229 -7.258 1 96.06 35 GLY B N 1
ATOM 1281 C CA . GLY B 1 35 ? 3.852 -2.068 -5.906 1 96.06 35 GLY B CA 1
ATOM 1282 C C . GLY B 1 35 ? 4.523 -3.32 -5.375 1 96.06 35 GLY B C 1
ATOM 1283 O O . GLY B 1 35 ? 5 -3.34 -4.238 1 96.06 35 GLY B O 1
ATOM 1284 N N . SER B 1 36 ? 4.527 -4.371 -6.195 1 96.44 36 SER B N 1
ATOM 1285 C CA . SER B 1 36 ? 5.188 -5.617 -5.82 1 96.44 36 SER B CA 1
ATOM 1286 C C . SER B 1 36 ? 5.617 -6.406 -7.051 1 96.44 36 SER B C 1
ATOM 1288 O O . SER B 1 36 ? 5.094 -6.191 -8.148 1 96.44 36 SER B O 1
ATOM 1290 N N . VAL B 1 37 ? 6.625 -7.258 -6.867 1 97.19 37 VAL B N 1
ATOM 1291 C CA . VAL B 1 37 ? 7.051 -8.203 -7.891 1 97.19 37 VAL B CA 1
ATOM 1292 C C . VAL B 1 37 ? 7.289 -9.578 -7.262 1 97.19 37 VAL B C 1
ATOM 1294 O O . VAL B 1 37 ? 7.676 -9.672 -6.098 1 97.19 37 VAL B O 1
ATOM 1297 N N . ILE B 1 38 ? 7.016 -10.57 -8.102 1 97.06 38 ILE B N 1
ATOM 1298 C CA . ILE B 1 38 ? 7.328 -11.93 -7.688 1 97.06 38 ILE B CA 1
ATOM 1299 C C . ILE B 1 38 ? 8.773 -12.266 -8.047 1 97.06 38 ILE B C 1
ATOM 1301 O O . ILE B 1 38 ? 9.234 -11.938 -9.141 1 97.06 38 ILE B O 1
ATOM 1305 N N . VAL B 1 39 ? 9.469 -12.828 -7.086 1 97.5 39 VAL B N 1
ATOM 1306 C CA . VAL B 1 39 ? 10.844 -13.25 -7.344 1 97.5 39 VAL B CA 1
ATOM 1307 C C . VAL B 1 39 ? 10.867 -14.719 -7.77 1 97.5 39 VAL B C 1
ATOM 1309 O O . VAL B 1 39 ? 10.234 -15.562 -7.133 1 97.5 39 VAL B O 1
ATOM 1312 N N . VAL B 1 40 ? 11.547 -14.969 -8.852 1 96.38 40 VAL B N 1
ATOM 1313 C CA . VAL B 1 40 ? 11.586 -16.344 -9.359 1 96.38 40 VAL B CA 1
ATOM 1314 C C . VAL B 1 40 ? 13.023 -16.844 -9.398 1 96.38 40 VAL B C 1
ATOM 1316 O O . VAL B 1 40 ? 13.961 -16.047 -9.492 1 96.38 40 VAL B O 1
ATOM 1319 N N . ASP B 1 41 ? 13.18 -18.062 -9.172 1 95.12 41 ASP B N 1
ATOM 1320 C CA . ASP B 1 41 ? 14.398 -18.828 -9.398 1 95.12 41 ASP B CA 1
ATOM 1321 C C . ASP B 1 41 ? 14.18 -19.922 -10.438 1 95.12 41 ASP B C 1
ATOM 1323 O O . ASP B 1 41 ? 13.5 -20.922 -10.172 1 95.12 41 ASP B O 1
ATOM 1327 N N . HIS B 1 42 ? 14.75 -19.75 -11.617 1 94.38 42 HIS B N 1
ATOM 1328 C CA . HIS B 1 42 ? 14.562 -20.688 -12.719 1 94.38 42 HIS B CA 1
ATOM 1329 C C . HIS B 1 42 ? 13.078 -20.906 -13.008 1 94.38 42 HIS B C 1
ATOM 1331 O O . HIS B 1 42 ? 12.625 -22.047 -13.094 1 94.38 42 HIS B O 1
ATOM 1337 N N . GLY B 1 43 ? 12.32 -19.797 -12.984 1 90.5 43 GLY B N 1
ATOM 1338 C CA . GLY B 1 43 ? 10.93 -19.812 -13.383 1 90.5 43 GLY B CA 1
ATOM 1339 C C . GLY B 1 43 ? 9.984 -20.188 -12.25 1 90.5 43 GLY B C 1
ATOM 1340 O O . GLY B 1 43 ? 8.766 -20.109 -12.406 1 90.5 43 GLY B O 1
ATOM 1341 N N . LYS B 1 44 ? 10.586 -20.547 -11.148 1 92 44 LYS B N 1
ATOM 1342 C CA . LYS B 1 44 ? 9.75 -20.938 -10.016 1 92 44 LYS B CA 1
ATOM 1343 C C . LYS B 1 44 ? 9.641 -19.781 -9.008 1 92 44 LYS B C 1
ATOM 1345 O O . LYS B 1 44 ? 10.656 -19.203 -8.609 1 92 44 LYS B O 1
ATOM 1350 N N . PRO B 1 45 ? 8.438 -19.484 -8.695 1 93.81 45 PRO B N 1
ATOM 1351 C CA . PRO B 1 45 ? 8.281 -18.438 -7.68 1 93.81 45 PRO B CA 1
ATOM 1352 C C . PRO B 1 45 ? 8.914 -18.828 -6.344 1 93.81 45 PRO B C 1
ATOM 1354 O O . PRO B 1 45 ? 8.641 -19.906 -5.809 1 93.81 45 PRO B O 1
ATOM 1357 N N . VAL B 1 46 ? 9.758 -17.906 -5.797 1 93.81 46 VAL B N 1
ATOM 1358 C CA . VAL B 1 46 ? 10.453 -18.25 -4.562 1 93.81 46 VAL B CA 1
ATOM 1359 C C . VAL B 1 46 ? 10.211 -17.156 -3.516 1 93.81 46 VAL B C 1
ATOM 1361 O O . VAL B 1 46 ? 10.578 -17.312 -2.35 1 93.81 46 VAL B O 1
ATOM 1364 N N . GLY B 1 47 ? 9.656 -16.047 -3.889 1 95.5 47 GLY B N 1
ATOM 1365 C CA . GLY B 1 47 ? 9.398 -14.969 -2.947 1 95.5 47 GLY B CA 1
ATOM 1366 C C . GLY B 1 47 ? 8.695 -13.781 -3.58 1 95.5 47 GLY B C 1
ATOM 1367 O O . GLY B 1 47 ? 8.211 -13.867 -4.711 1 95.5 47 GLY B O 1
ATOM 1368 N N . ILE B 1 48 ? 8.57 -12.727 -2.834 1 96.75 48 ILE B N 1
ATOM 1369 C CA . ILE B 1 48 ? 7.926 -11.5 -3.285 1 96.75 48 ILE B CA 1
ATOM 1370 C C . ILE B 1 48 ? 8.672 -10.289 -2.725 1 96.75 48 ILE B C 1
ATOM 1372 O O . ILE B 1 48 ? 9.203 -10.344 -1.611 1 96.75 48 ILE B O 1
ATOM 1376 N N . ILE B 1 49 ? 8.836 -9.273 -3.514 1 97.25 49 ILE B N 1
ATOM 1377 C CA . ILE B 1 49 ? 9.336 -7.977 -3.07 1 97.25 49 ILE B CA 1
ATOM 1378 C C . ILE B 1 49 ? 8.242 -6.922 -3.215 1 97.25 49 ILE B C 1
ATOM 1380 O O . ILE B 1 49 ? 7.609 -6.812 -4.266 1 97.25 49 ILE B O 1
ATOM 1384 N N . THR B 1 50 ? 7.945 -6.23 -2.117 1 96.69 50 THR B N 1
ATOM 1385 C CA . THR B 1 50 ? 6.98 -5.137 -2.139 1 96.69 50 THR B CA 1
ATOM 1386 C C . THR B 1 50 ? 7.68 -3.795 -1.957 1 96.69 50 THR B C 1
ATOM 1388 O O . THR B 1 50 ? 8.883 -3.746 -1.688 1 96.69 50 THR B O 1
ATOM 1391 N N . GLU B 1 51 ? 6.891 -2.711 -2.209 1 97.19 51 GLU B N 1
ATOM 1392 C CA . GLU B 1 51 ? 7.426 -1.379 -1.947 1 97.19 51 GLU B CA 1
ATOM 1393 C C . GLU B 1 51 ? 7.941 -1.263 -0.517 1 97.19 51 GLU B C 1
ATOM 1395 O O . GLU B 1 51 ? 8.977 -0.637 -0.273 1 97.19 51 GLU B O 1
ATOM 1400 N N . LYS B 1 52 ? 7.293 -1.924 0.382 1 96.56 52 LYS B N 1
ATOM 1401 C CA . LYS B 1 52 ? 7.719 -1.923 1.777 1 96.56 52 LYS B CA 1
ATOM 1402 C C . LYS B 1 52 ? 9.07 -2.611 1.938 1 96.56 52 LYS B C 1
ATOM 1404 O O . LYS B 1 52 ? 9.922 -2.148 2.703 1 96.56 52 LYS B O 1
ATOM 1409 N N . ASP B 1 53 ? 9.258 -3.646 1.317 1 96.75 53 ASP B N 1
ATOM 1410 C CA . ASP B 1 53 ? 10.531 -4.363 1.374 1 96.75 53 ASP B CA 1
ATOM 1411 C C . ASP B 1 53 ? 11.68 -3.477 0.899 1 96.75 53 ASP B C 1
ATOM 1413 O O . ASP B 1 53 ? 12.773 -3.523 1.456 1 96.75 53 ASP B O 1
ATOM 1417 N N . VAL B 1 54 ? 11.414 -2.734 -0.175 1 98.06 54 VAL B N 1
ATOM 1418 C CA . VAL B 1 54 ? 12.422 -1.829 -0.71 1 98.06 54 VAL B CA 1
ATOM 1419 C C . VAL B 1 54 ? 12.805 -0.796 0.348 1 98.06 54 VAL B C 1
ATOM 1421 O O . VAL B 1 54 ? 13.992 -0.587 0.623 1 98.06 54 VAL B O 1
ATOM 1424 N N . VAL B 1 55 ? 11.812 -0.219 0.943 1 98.12 55 VAL B N 1
ATOM 1425 C CA . VAL B 1 55 ? 12.039 0.812 1.95 1 98.12 55 VAL B CA 1
ATOM 1426 C C . VAL B 1 55 ? 12.781 0.214 3.143 1 98.12 55 VAL B C 1
ATOM 1428 O O . VAL B 1 55 ? 13.742 0.798 3.639 1 98.12 55 VAL B O 1
ATOM 1431 N N . ARG B 1 56 ? 12.359 -0.907 3.584 1 97.5 56 ARG B N 1
ATOM 1432 C CA . ARG B 1 56 ? 12.992 -1.565 4.727 1 97.5 56 ARG B CA 1
ATOM 1433 C C . ARG B 1 56 ? 14.445 -1.911 4.426 1 97.5 56 ARG B C 1
ATOM 1435 O O . ARG B 1 56 ? 15.312 -1.773 5.289 1 97.5 56 ARG B O 1
ATOM 1442 N N . ALA B 1 57 ? 14.672 -2.398 3.221 1 97.81 57 ALA B N 1
ATOM 1443 C CA . ALA B 1 57 ? 16.031 -2.732 2.828 1 97.81 57 ALA B CA 1
ATOM 1444 C C . ALA B 1 57 ? 16.953 -1.511 2.914 1 97.81 57 ALA B C 1
ATOM 1446 O O . ALA B 1 57 ? 18.016 -1.567 3.523 1 97.81 57 ALA B O 1
ATOM 1447 N N . LEU B 1 58 ? 16.484 -0.426 2.338 1 97.81 58 LEU B N 1
ATOM 1448 C CA . LEU B 1 58 ? 17.281 0.804 2.359 1 97.81 58 LEU B CA 1
ATOM 1449 C C . LEU B 1 58 ? 17.438 1.318 3.785 1 97.81 58 LEU B C 1
ATOM 1451 O O . LEU B 1 58 ? 18.547 1.687 4.191 1 97.81 58 LEU B O 1
ATOM 1455 N N . GLY B 1 59 ? 16.344 1.308 4.512 1 97.88 59 GLY B N 1
ATOM 1456 C CA . GLY B 1 59 ? 16.375 1.801 5.879 1 97.88 59 GLY B CA 1
ATOM 1457 C C . GLY B 1 59 ? 17.25 0.967 6.801 1 97.88 59 GLY B C 1
ATOM 1458 O O . GLY B 1 59 ? 17.656 1.432 7.867 1 97.88 59 GLY B O 1
ATOM 1459 N N . SER B 1 60 ? 17.484 -0.223 6.418 1 97.38 60 SER B N 1
ATOM 1460 C CA . SER B 1 60 ? 18.312 -1.126 7.215 1 97.38 60 SER B CA 1
ATOM 1461 C C . SER B 1 60 ? 19.75 -1.131 6.73 1 97.38 60 SER B C 1
ATOM 1463 O O . SER B 1 60 ? 20.562 -1.96 7.164 1 97.38 60 SER B O 1
ATOM 1465 N N . GLY B 1 61 ? 20.062 -0.327 5.746 1 96.56 61 GLY B N 1
ATOM 1466 C CA . GLY B 1 61 ? 21.453 -0.104 5.383 1 96.56 61 GLY B CA 1
ATOM 1467 C C . GLY B 1 61 ? 21.859 -0.838 4.125 1 96.56 61 GLY B C 1
ATOM 1468 O O . GLY B 1 61 ? 23.031 -0.775 3.715 1 96.56 61 GLY B O 1
ATOM 1469 N N . LYS B 1 62 ? 20.969 -1.521 3.506 1 96.44 62 LYS B N 1
ATOM 1470 C CA . LYS B 1 62 ? 21.297 -2.164 2.238 1 96.44 62 LYS B CA 1
ATOM 1471 C C . LYS B 1 62 ? 21.438 -1.133 1.122 1 96.44 62 LYS B C 1
ATOM 1473 O O . LYS B 1 62 ? 20.875 -0.042 1.199 1 96.44 62 LYS B O 1
ATOM 1478 N N . ASP B 1 63 ? 22.266 -1.526 0.121 1 94.75 63 ASP B N 1
ATOM 1479 C CA . ASP B 1 63 ? 22.469 -0.577 -0.97 1 94.75 63 ASP B CA 1
ATOM 1480 C C . ASP B 1 63 ? 21.766 -1.048 -2.242 1 94.75 63 ASP B C 1
ATOM 1482 O O . ASP B 1 63 ? 21.078 -2.07 -2.238 1 94.75 63 ASP B O 1
ATOM 1486 N N . LEU B 1 64 ? 21.922 -0.293 -3.291 1 96.19 64 LEU B N 1
ATOM 1487 C CA . LEU B 1 64 ? 21.172 -0.5 -4.523 1 96.19 64 LEU B CA 1
ATOM 1488 C C . LEU B 1 64 ? 21.672 -1.732 -5.27 1 96.19 64 LEU B C 1
ATOM 1490 O O . LEU B 1 64 ? 21.016 -2.219 -6.191 1 96.19 64 LEU B O 1
ATOM 1494 N N . ASN B 1 65 ? 22.797 -2.256 -4.863 1 97 65 ASN B N 1
ATOM 1495 C CA . ASN B 1 65 ? 23.375 -3.422 -5.523 1 97 65 ASN B CA 1
ATOM 1496 C C . ASN B 1 65 ? 22.969 -4.719 -4.832 1 97 65 ASN B C 1
ATOM 1498 O O . ASN B 1 65 ? 23.281 -5.809 -5.312 1 97 65 ASN B O 1
ATOM 1502 N N . THR B 1 66 ? 22.25 -4.574 -3.744 1 97.75 66 THR B N 1
ATOM 1503 C CA . THR B 1 66 ? 21.75 -5.754 -3.043 1 97.75 66 THR B CA 1
ATOM 1504 C C . THR B 1 66 ? 20.844 -6.582 -3.947 1 97.75 66 THR B C 1
ATOM 1506 O O . THR B 1 66 ? 20.016 -6.027 -4.672 1 97.75 66 THR B O 1
ATOM 1509 N N . LYS B 1 67 ? 21 -7.91 -3.883 1 98.44 67 LYS B N 1
ATOM 1510 C CA . LYS B 1 67 ? 20.234 -8.789 -4.766 1 98.44 67 LYS B CA 1
ATOM 1511 C C . LYS B 1 67 ? 18.812 -8.984 -4.258 1 98.44 67 LYS B C 1
ATOM 1513 O O . LYS B 1 67 ? 18.562 -8.93 -3.051 1 98.44 67 LYS B O 1
ATOM 1518 N N . ALA B 1 68 ? 17.922 -9.266 -5.199 1 98.06 68 ALA B N 1
ATOM 1519 C CA . ALA B 1 68 ? 16.516 -9.484 -4.898 1 98.06 68 ALA B CA 1
ATOM 1520 C C . ALA B 1 68 ? 16.328 -10.594 -3.867 1 98.06 68 ALA B C 1
ATOM 1522 O O . ALA B 1 68 ? 15.508 -10.477 -2.957 1 98.06 68 ALA B O 1
ATOM 1523 N N . GLU B 1 69 ? 17.094 -11.633 -3.949 1 96.44 69 GLU B N 1
ATOM 1524 C CA . GLU B 1 69 ? 16.953 -12.781 -3.059 1 96.44 69 GLU B CA 1
ATOM 1525 C C . GLU B 1 69 ? 17.266 -12.398 -1.615 1 96.44 69 GLU B C 1
ATOM 1527 O O . GLU B 1 69 ? 16.828 -13.07 -0.681 1 96.44 69 GLU B O 1
ATO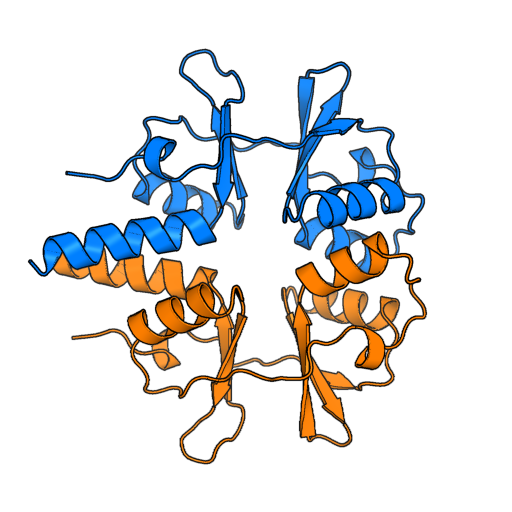M 1532 N N . GLU B 1 70 ? 18.016 -11.336 -1.397 1 96.69 70 GLU B N 1
ATOM 1533 C CA . GLU B 1 70 ? 18.406 -10.906 -0.058 1 96.69 70 GLU B CA 1
ATOM 1534 C C . GLU B 1 70 ? 17.328 -10.039 0.581 1 96.69 70 GLU B C 1
ATOM 1536 O O . GLU B 1 70 ? 17.359 -9.773 1.785 1 96.69 70 GLU B O 1
ATOM 1541 N N . ILE B 1 71 ? 16.359 -9.578 -0.257 1 94.69 71 ILE B N 1
ATOM 1542 C CA . ILE B 1 71 ? 15.406 -8.602 0.263 1 94.69 71 ILE B CA 1
ATOM 1543 C C . ILE B 1 71 ? 14 -9.188 0.218 1 94.69 71 ILE B C 1
ATOM 1545 O O . ILE B 1 71 ? 13.094 -8.688 0.888 1 94.69 71 ILE B O 1
ATOM 1549 N N . MET B 1 72 ? 13.82 -10.141 -0.612 1 93.81 72 MET B N 1
ATOM 1550 C CA . MET B 1 72 ? 12.484 -10.695 -0.822 1 93.81 72 MET B CA 1
ATOM 1551 C C . MET B 1 72 ? 11.992 -11.414 0.431 1 93.81 72 MET B C 1
ATOM 1553 O O . MET B 1 72 ? 12.789 -11.844 1.263 1 93.81 72 MET B O 1
ATOM 1557 N N . THR B 1 73 ? 10.688 -11.352 0.598 1 88.31 73 THR B N 1
ATOM 1558 C CA . THR B 1 73 ? 10.07 -12.25 1.567 1 88.31 73 THR B CA 1
ATOM 1559 C C . THR B 1 73 ? 9.836 -13.625 0.955 1 88.31 73 THR B C 1
ATOM 1561 O O . THR B 1 73 ? 9.219 -13.742 -0.106 1 88.31 73 THR B O 1
ATOM 1564 N N . ALA B 1 74 ? 10.422 -14.625 1.397 1 73.75 74 ALA B N 1
ATOM 1565 C CA . ALA B 1 74 ? 10.469 -15.977 0.836 1 73.75 74 ALA B CA 1
ATOM 1566 C C . ALA B 1 74 ? 9.109 -16.672 0.967 1 73.75 74 ALA B C 1
ATOM 1568 O O . ALA B 1 74 ? 8.742 -17.484 0.119 1 73.75 74 ALA B O 1
ATOM 1569 N N . SER B 1 75 ? 8.461 -16.547 2.01 1 67.5 75 SER B N 1
ATOM 1570 C CA . SER B 1 75 ? 7.23 -17.312 2.166 1 67.5 75 SER B CA 1
ATOM 1571 C C . SER B 1 75 ? 6.066 -16.625 1.453 1 67.5 75 SER B C 1
ATOM 1573 O O . SER B 1 75 ? 5.645 -15.539 1.845 1 67.5 75 SER B O 1
ATOM 1575 N N . LEU B 1 76 ? 5.816 -17.344 0.265 1 80.75 76 LEU B N 1
ATOM 1576 C CA . LEU B 1 76 ? 4.703 -16.781 -0.493 1 80.75 76 LEU B CA 1
ATOM 1577 C C . LEU B 1 76 ? 3.367 -17.219 0.109 1 80.75 76 LEU B C 1
ATOM 1579 O O . LEU B 1 76 ? 2.973 -18.375 -0.003 1 80.75 76 LEU B O 1
ATOM 1583 N N . ILE B 1 77 ? 2.863 -16.531 0.98 1 91.75 77 ILE B N 1
ATOM 1584 C CA . ILE B 1 77 ? 1.459 -16.688 1.344 1 91.75 77 ILE B CA 1
ATOM 1585 C C . ILE B 1 77 ? 0.58 -16.438 0.121 1 91.75 77 ILE B C 1
ATOM 1587 O O . ILE B 1 77 ? 0.717 -15.406 -0.548 1 91.75 77 ILE B O 1
ATOM 1591 N N . THR B 1 78 ? -0.13 -17.438 -0.232 1 95.88 78 THR B N 1
ATOM 1592 C CA . THR B 1 78 ? -0.981 -17.344 -1.412 1 95.88 78 THR B CA 1
ATOM 1593 C C . THR B 1 78 ? -2.445 -17.547 -1.041 1 95.88 78 THR B C 1
ATOM 1595 O O . THR B 1 78 ? -2.756 -17.953 0.081 1 95.88 78 THR B O 1
ATOM 1598 N N . ILE B 1 79 ? -3.299 -17.25 -1.914 1 97.19 79 ILE B N 1
ATOM 1599 C CA . ILE B 1 79 ? -4.727 -17.5 -1.767 1 97.19 79 ILE B CA 1
ATOM 1600 C C . ILE B 1 79 ? -5.289 -18.047 -3.076 1 97.19 79 ILE B C 1
ATOM 1602 O O . ILE B 1 79 ? -4.805 -17.719 -4.16 1 97.19 79 ILE B O 1
ATOM 1606 N N . ARG B 1 80 ? -6.215 -18.875 -2.961 1 98.06 80 ARG B N 1
ATOM 1607 C CA . ARG B 1 80 ? -6.863 -19.422 -4.152 1 98.06 80 ARG B CA 1
ATOM 1608 C C . ARG B 1 80 ? -7.754 -18.375 -4.809 1 98.06 80 ARG B C 1
ATOM 1610 O O . ARG B 1 80 ? -8.359 -17.547 -4.125 1 98.06 80 ARG B O 1
ATOM 1617 N N . GLU B 1 81 ? -7.832 -18.484 -6.117 1 97.56 81 GLU B N 1
ATOM 1618 C CA . GLU B 1 81 ? -8.57 -17.484 -6.879 1 97.56 81 GLU B CA 1
ATOM 1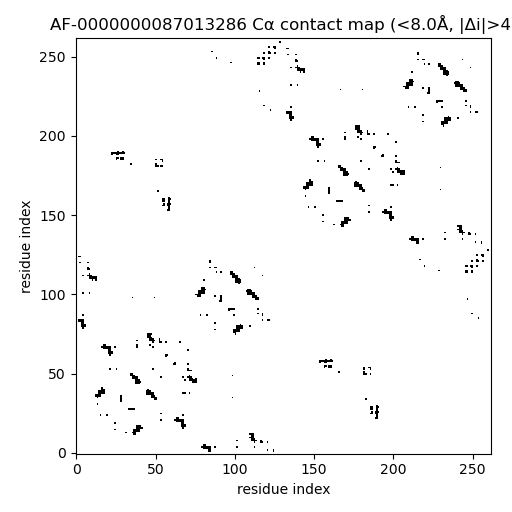619 C C . GLU B 1 81 ? -10.062 -17.562 -6.586 1 97.56 81 GLU B C 1
ATOM 1621 O O . GLU B 1 81 ? -10.797 -16.578 -6.789 1 97.56 81 GLU B O 1
ATOM 1626 N N . ASP B 1 82 ? -10.562 -18.703 -6.055 1 97.56 82 ASP B N 1
ATOM 1627 C CA . ASP B 1 82 ? -11.992 -18.875 -5.797 1 97.56 82 ASP B CA 1
ATOM 1628 C C . ASP B 1 82 ? -12.328 -18.547 -4.34 1 97.56 82 ASP B C 1
ATOM 1630 O O . ASP B 1 82 ? -13.477 -18.688 -3.92 1 97.56 82 ASP B O 1
ATOM 1634 N N . ALA B 1 83 ? -11.367 -18.156 -3.514 1 97.5 83 ALA B N 1
ATOM 1635 C CA . ALA B 1 83 ? -11.586 -17.812 -2.113 1 97.5 83 ALA B CA 1
ATOM 1636 C C . ALA B 1 83 ? -12.383 -16.516 -1.995 1 97.5 83 ALA B C 1
ATOM 1638 O O . ALA B 1 83 ? -12.367 -15.68 -2.904 1 97.5 83 ALA B O 1
ATOM 1639 N N . PRO B 1 84 ? -13.148 -16.344 -0.909 1 97 84 PRO B N 1
ATOM 1640 C CA . PRO B 1 84 ? -13.875 -15.102 -0.68 1 97 84 PRO B CA 1
ATOM 1641 C C . PRO B 1 84 ? -12.945 -13.922 -0.383 1 97 84 PRO B C 1
ATOM 1643 O O . PRO B 1 84 ? -11.891 -14.109 0.236 1 97 84 PRO B O 1
ATOM 1646 N N . ILE B 1 85 ? -13.352 -12.742 -0.792 1 96.88 85 ILE B N 1
ATOM 1647 C CA . ILE B 1 85 ? -12.602 -11.516 -0.563 1 96.88 85 ILE B CA 1
ATOM 1648 C C . ILE B 1 85 ? -12.367 -11.328 0.933 1 96.88 85 ILE B C 1
ATOM 1650 O O . ILE B 1 85 ? -11.305 -10.859 1.347 1 96.88 85 ILE B O 1
ATOM 1654 N N . THR B 1 86 ? -13.352 -11.648 1.778 1 95.19 86 THR B N 1
ATOM 1655 C CA . THR B 1 86 ? -13.219 -11.484 3.221 1 95.19 86 THR B CA 1
ATOM 1656 C C . THR B 1 86 ? -12.102 -12.375 3.766 1 95.19 86 THR B C 1
ATOM 1658 O O . THR B 1 86 ? -11.438 -12.008 4.738 1 95.19 86 THR B O 1
ATOM 1661 N N . GLY B 1 87 ? -11.938 -13.5 3.176 1 96.12 87 GLY B N 1
ATOM 1662 C CA . GLY B 1 87 ? -10.812 -14.352 3.529 1 96.12 87 GLY B CA 1
ATOM 1663 C C . GLY B 1 87 ? -9.469 -13.734 3.203 1 96.12 87 GLY B C 1
ATOM 1664 O O . GLY B 1 87 ? -8.516 -13.875 3.967 1 96.12 87 GLY B O 1
ATOM 1665 N N . ALA B 1 88 ? -9.43 -13.078 2.047 1 97.38 88 ALA B N 1
ATOM 1666 C CA . ALA B 1 88 ? -8.211 -12.375 1.654 1 97.38 88 ALA B CA 1
ATOM 1667 C C . ALA B 1 88 ? -7.855 -11.281 2.658 1 97.38 88 ALA B C 1
ATOM 1669 O O . ALA B 1 88 ? -6.703 -11.164 3.076 1 97.38 88 ALA B O 1
ATOM 1670 N N . LEU B 1 89 ? -8.844 -10.477 3.031 1 96.69 89 LEU B N 1
ATOM 1671 C CA . LEU B 1 89 ? -8.602 -9.422 4.012 1 96.69 89 LEU B CA 1
ATOM 1672 C C . LEU B 1 89 ? -8.086 -10.008 5.32 1 96.69 89 LEU B C 1
ATOM 1674 O O . LEU B 1 89 ? -7.145 -9.477 5.918 1 96.69 89 LEU B O 1
ATOM 1678 N N . SER B 1 90 ? -8.711 -11.109 5.77 1 96.75 90 SER B N 1
ATOM 1679 C CA . SER B 1 90 ? -8.297 -11.766 7.004 1 96.75 90 SER B CA 1
ATOM 1680 C C . SER B 1 90 ? -6.84 -12.219 6.922 1 96.75 90 SER B C 1
ATOM 1682 O O . SER B 1 90 ? -6.066 -12.016 7.859 1 96.75 90 SER B O 1
ATOM 1684 N N . LEU B 1 91 ? -6.488 -12.82 5.836 1 95.88 91 LEU B N 1
ATOM 1685 C CA . LEU B 1 91 ? -5.121 -13.281 5.629 1 95.88 91 LEU B CA 1
ATOM 1686 C C . LEU B 1 91 ? -4.145 -12.117 5.645 1 95.88 91 LEU B C 1
ATOM 1688 O O . LEU B 1 91 ? -3.082 -12.195 6.27 1 95.88 91 LEU B O 1
ATOM 1692 N N . MET B 1 92 ? -4.504 -11 4.973 1 95.88 92 MET B N 1
ATOM 1693 C CA . MET B 1 92 ? -3.646 -9.82 4.906 1 95.88 92 MET B CA 1
ATOM 1694 C C . MET B 1 92 ? -3.467 -9.203 6.289 1 95.88 92 MET B C 1
ATOM 1696 O O . MET B 1 92 ? -2.359 -8.812 6.656 1 95.88 92 MET B O 1
ATOM 1700 N N . ARG B 1 93 ? -4.469 -9.172 7.02 1 94.69 93 ARG B N 1
ATOM 1701 C CA . ARG B 1 93 ? -4.422 -8.594 8.359 1 94.69 93 ARG B CA 1
ATOM 1702 C C . ARG B 1 93 ? -3.602 -9.469 9.305 1 94.69 93 ARG B C 1
ATOM 1704 O O . ARG B 1 93 ? -2.732 -8.969 10.023 1 94.69 93 ARG B O 1
ATOM 1711 N N . THR B 1 94 ? -3.865 -10.773 9.289 1 95 94 THR B N 1
ATOM 1712 C CA . THR B 1 94 ? -3.213 -11.719 10.188 1 95 94 THR B CA 1
ATOM 1713 C C . THR B 1 94 ? -1.709 -11.758 9.93 1 95 94 THR B C 1
ATOM 1715 O O . THR B 1 94 ? -0.916 -11.82 10.875 1 95 94 THR B O 1
ATOM 1718 N N . ASN B 1 95 ? -1.363 -11.672 8.695 1 93.25 95 ASN B N 1
ATOM 1719 C CA . ASN B 1 95 ? 0.044 -11.797 8.336 1 93.25 95 ASN B CA 1
ATOM 1720 C C . ASN B 1 95 ? 0.695 -10.43 8.133 1 93.25 95 ASN B C 1
ATOM 1722 O O . ASN B 1 95 ? 1.885 -10.344 7.824 1 93.25 95 ASN B O 1
ATOM 1726 N N . ASN B 1 96 ? -0.084 -9.375 8.234 1 91.94 96 ASN B N 1
ATOM 1727 C CA . ASN B 1 96 ? 0.378 -7.996 8.07 1 91.94 96 ASN B CA 1
ATOM 1728 C C . ASN B 1 96 ? 1.008 -7.777 6.695 1 91.94 96 ASN B C 1
ATOM 1730 O O . ASN B 1 96 ? 2.123 -7.262 6.598 1 91.94 96 ASN B O 1
ATOM 1734 N N . ILE B 1 97 ? 0.311 -8.227 5.656 1 93.12 97 ILE B N 1
ATOM 1735 C CA . ILE B 1 97 ? 0.753 -8.055 4.277 1 93.12 97 ILE B CA 1
ATOM 1736 C C . ILE B 1 97 ? -0.317 -7.305 3.484 1 93.12 97 ILE B C 1
ATOM 1738 O O . ILE B 1 97 ? -1.482 -7.266 3.887 1 93.12 97 ILE B O 1
ATOM 1742 N N . ARG B 1 98 ? 0.108 -6.684 2.283 1 94.81 98 ARG B N 1
ATOM 1743 C CA . ARG B 1 98 ? -0.817 -5.875 1.495 1 94.81 98 ARG B CA 1
ATOM 1744 C C . ARG B 1 98 ? -0.949 -6.422 0.077 1 94.81 98 ARG B C 1
ATOM 1746 O O . ARG B 1 98 ? -1.727 -5.902 -0.725 1 94.81 98 ARG B O 1
ATOM 1753 N N . HIS B 1 99 ? -0.156 -7.348 -0.225 1 95.5 99 HIS B N 1
ATOM 1754 C CA . HIS B 1 99 ? -0.187 -8.047 -1.505 1 95.5 99 HIS B CA 1
ATOM 1755 C C . HIS B 1 99 ? -0.255 -9.555 -1.307 1 95.5 99 HIS B C 1
ATOM 1757 O O . HIS B 1 99 ? 0.477 -10.109 -0.485 1 95.5 99 HIS B O 1
ATOM 1763 N N . LEU B 1 100 ? -1.15 -10.117 -2.016 1 95.81 100 LEU B N 1
ATOM 1764 C CA . LEU B 1 100 ? -1.406 -11.547 -1.879 1 95.81 100 LEU B CA 1
ATOM 1765 C C . LEU B 1 100 ? -1.358 -12.242 -3.236 1 95.81 100 LEU B C 1
ATOM 1767 O O . LEU B 1 100 ? -2.268 -12.078 -4.055 1 95.81 100 LEU B O 1
ATOM 1771 N N . PRO B 1 101 ? -0.283 -13.016 -3.518 1 96.62 101 PRO B N 1
ATOM 1772 C CA . PRO B 1 101 ? -0.287 -13.836 -4.73 1 96.62 101 PRO B CA 1
ATOM 1773 C C . PRO B 1 101 ? -1.482 -14.781 -4.797 1 96.62 101 PRO B C 1
ATOM 1775 O O . PRO B 1 101 ? -1.889 -15.344 -3.779 1 96.62 101 PRO B O 1
ATOM 1778 N N . VAL B 1 102 ? -2.021 -14.945 -5.977 1 97.19 102 VAL B N 1
ATOM 1779 C CA . VAL B 1 102 ? -3.215 -15.758 -6.191 1 97.19 102 VAL B CA 1
ATOM 1780 C C . VAL B 1 102 ? -2.861 -16.984 -7.035 1 97.19 102 VAL B C 1
ATOM 1782 O O . VAL B 1 102 ? -2.16 -16.859 -8.039 1 97.19 102 VAL B O 1
ATOM 1785 N N . VAL B 1 103 ? -3.33 -18.109 -6.605 1 96.75 103 VAL B N 1
ATOM 1786 C CA . VAL B 1 103 ? -3.047 -19.344 -7.324 1 96.75 103 VAL B CA 1
ATOM 1787 C C . VAL B 1 103 ? -4.355 -20.016 -7.73 1 96.75 103 VAL B C 1
ATOM 1789 O O . VAL B 1 103 ? -5.402 -19.766 -7.129 1 96.75 103 VAL B O 1
ATOM 1792 N N . ASN B 1 104 ? -4.289 -20.766 -8.812 1 96.5 104 ASN B N 1
ATOM 1793 C CA . ASN B 1 104 ? -5.438 -21.578 -9.195 1 96.5 104 ASN B CA 1
ATOM 1794 C C . ASN B 1 104 ? -5.457 -22.922 -8.461 1 96.5 104 ASN B C 1
ATOM 1796 O O . ASN B 1 104 ? -4.715 -23.109 -7.496 1 96.5 104 ASN B O 1
ATOM 1800 N N . GLU B 1 105 ? -6.367 -23.781 -8.914 1 95.88 105 GLU B N 1
ATOM 1801 C CA . GLU B 1 105 ? -6.562 -25.062 -8.25 1 95.88 105 GLU B CA 1
ATOM 1802 C C . GLU B 1 105 ? -5.301 -25.922 -8.328 1 95.88 105 GLU B C 1
ATOM 1804 O O . GLU B 1 105 ? -5.035 -26.734 -7.438 1 95.88 105 GLU B O 1
ATOM 1809 N N . ASP B 1 106 ? -4.453 -25.703 -9.312 1 95.62 106 ASP B N 1
ATOM 1810 C CA . ASP B 1 106 ? -3.246 -26.5 -9.531 1 95.62 106 ASP B CA 1
ATOM 1811 C C . ASP B 1 106 ? -2.047 -25.891 -8.812 1 95.62 106 ASP B C 1
ATOM 1813 O O . ASP B 1 106 ? -0.923 -26.375 -8.938 1 95.62 106 ASP B O 1
ATOM 1817 N N . GLY B 1 107 ? -2.248 -24.781 -8.164 1 93.19 107 GLY B N 1
ATOM 1818 C CA . GLY B 1 107 ? -1.168 -24.125 -7.445 1 93.19 107 GLY B CA 1
ATOM 1819 C C . GLY B 1 107 ? -0.342 -23.203 -8.32 1 93.19 107 GLY B C 1
ATOM 1820 O O . GLY B 1 107 ? 0.708 -22.719 -7.898 1 93.19 107 GLY B O 1
ATOM 1821 N N . LYS B 1 108 ? -0.841 -23.062 -9.461 1 93.56 108 LYS B N 1
ATOM 1822 C CA . LYS B 1 108 ? -0.138 -22.172 -10.383 1 93.56 108 LYS B CA 1
ATOM 1823 C C . LYS B 1 108 ? -0.482 -20.703 -10.102 1 93.56 108 LYS B C 1
ATOM 1825 O O . LYS B 1 108 ? -1.648 -20.359 -9.891 1 93.56 108 LYS B O 1
ATOM 1830 N N . LEU B 1 109 ? 0.551 -19.922 -10.078 1 94.5 109 LEU B N 1
ATOM 1831 C CA . LEU B 1 109 ? 0.36 -18.5 -9.875 1 94.5 109 LEU B CA 1
ATOM 1832 C C . LEU B 1 109 ? -0.462 -17.891 -11.008 1 94.5 109 LEU B C 1
ATOM 1834 O O . LEU B 1 109 ? -0.09 -18 -12.18 1 94.5 109 LEU B O 1
ATOM 1838 N N . THR B 1 110 ? -1.563 -17.219 -10.641 1 95.44 110 THR B N 1
ATOM 1839 C CA . THR B 1 110 ? -2.463 -16.719 -11.672 1 95.44 110 THR B CA 1
ATOM 1840 C C . THR B 1 110 ? -2.686 -15.219 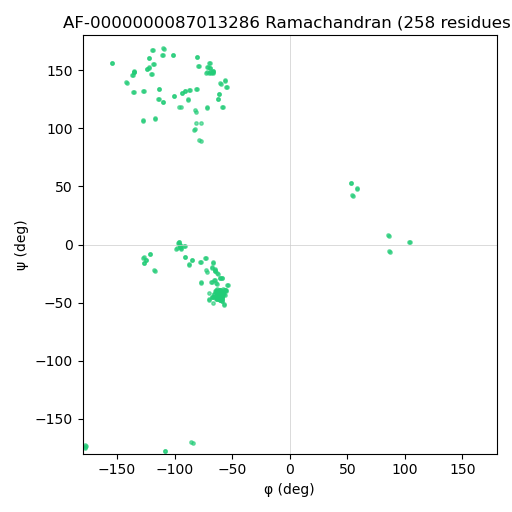-11.523 1 95.44 110 THR B C 1
ATOM 1842 O O . THR B 1 110 ? -3.232 -14.578 -12.414 1 95.44 110 THR B O 1
ATOM 1845 N N . GLY B 1 111 ? -2.301 -14.664 -10.414 1 96.12 111 GLY B N 1
ATOM 1846 C CA . GLY B 1 111 ? -2.521 -13.242 -10.234 1 96.12 111 GLY B CA 1
ATOM 1847 C C . GLY B 1 111 ? -1.98 -12.719 -8.922 1 96.12 111 GLY B C 1
ATOM 1848 O O . GLY B 1 111 ? -1.221 -13.406 -8.234 1 96.12 111 GLY B O 1
ATOM 1849 N N . ILE B 1 112 ? -2.246 -11.461 -8.641 1 96.56 112 ILE B N 1
ATOM 1850 C CA . ILE B 1 112 ? -1.905 -10.781 -7.395 1 96.56 112 ILE B CA 1
ATOM 1851 C C . ILE B 1 112 ? -3.09 -9.938 -6.926 1 96.56 112 ILE B C 1
ATOM 1853 O O . ILE B 1 112 ? -3.746 -9.273 -7.73 1 96.56 112 ILE B O 1
ATOM 1857 N N . LEU B 1 113 ? -3.445 -10.078 -5.664 1 97.12 113 LEU B N 1
ATOM 1858 C CA . LEU B 1 113 ? -4.492 -9.281 -5.035 1 97.12 113 LEU B CA 1
ATOM 1859 C C . LEU B 1 113 ? -3.895 -8.305 -4.023 1 97.12 113 LEU B C 1
ATOM 1861 O O . LEU B 1 113 ? -3.152 -8.719 -3.125 1 97.12 113 LEU B O 1
ATOM 1865 N N . SER B 1 114 ? -4.152 -7.016 -4.219 1 96.75 114 SER B N 1
ATOM 1866 C CA . SER B 1 114 ? -3.643 -6.016 -3.291 1 96.75 114 SER B CA 1
ATOM 1867 C C . SER B 1 114 ? -4.727 -5.547 -2.328 1 96.75 114 SER B C 1
ATOM 1869 O O . SER B 1 114 ? -5.914 -5.777 -2.564 1 96.75 114 SER B O 1
ATOM 1871 N N . ILE B 1 115 ? -4.293 -4.934 -1.268 1 96.94 115 ILE B N 1
ATOM 1872 C CA . ILE B 1 115 ? -5.227 -4.391 -0.287 1 96.94 115 ILE B CA 1
ATOM 1873 C C . ILE B 1 115 ? -6.125 -3.35 -0.953 1 96.94 115 ILE B C 1
ATOM 1875 O O . ILE B 1 115 ? -7.285 -3.186 -0.57 1 96.94 115 ILE B O 1
ATOM 1879 N N . ARG B 1 116 ? -5.617 -2.699 -1.983 1 96.25 116 ARG B N 1
ATOM 1880 C CA . ARG B 1 116 ? -6.449 -1.774 -2.75 1 96.25 116 ARG B CA 1
ATOM 1881 C C . ARG B 1 116 ? -7.59 -2.51 -3.441 1 96.25 116 ARG B C 1
ATOM 1883 O O . ARG B 1 116 ? -8.727 -2.031 -3.453 1 96.25 116 ARG B O 1
ATOM 1890 N N . ASP B 1 117 ? -7.242 -3.549 -4.043 1 96.69 117 ASP B N 1
ATOM 1891 C CA . ASP B 1 117 ? -8.258 -4.375 -4.691 1 96.69 117 ASP B CA 1
ATOM 1892 C C . ASP B 1 117 ? -9.305 -4.848 -3.686 1 96.69 117 ASP B C 1
ATOM 1894 O O . ASP B 1 117 ? -10.5 -4.887 -3.998 1 96.69 117 ASP B O 1
ATOM 1898 N N . VAL B 1 118 ? -8.852 -5.254 -2.49 1 97.38 118 VAL B N 1
ATOM 1899 C CA . VAL B 1 118 ? -9.75 -5.727 -1.441 1 97.38 118 VAL B CA 1
ATOM 1900 C C . VAL B 1 118 ? -10.68 -4.59 -1.004 1 97.38 118 VAL B C 1
ATOM 1902 O O . VAL B 1 118 ? -11.883 -4.793 -0.836 1 97.38 118 VAL B O 1
ATOM 1905 N N . ALA B 1 119 ? -10.117 -3.416 -0.788 1 96.69 119 ALA B N 1
ATOM 1906 C CA . ALA B 1 119 ? -10.93 -2.266 -0.402 1 96.69 119 ALA B CA 1
ATOM 1907 C C . ALA B 1 119 ? -12.023 -2.002 -1.43 1 96.69 119 ALA B C 1
ATOM 1909 O O . ALA B 1 119 ? -13.172 -1.72 -1.066 1 96.69 119 ALA B O 1
ATOM 1910 N N . ARG B 1 120 ? -11.664 -2.084 -2.672 1 95 120 ARG B N 1
ATOM 1911 C CA . ARG B 1 120 ? -12.641 -1.901 -3.742 1 95 120 ARG B CA 1
ATOM 1912 C C . ARG B 1 120 ? -13.742 -2.955 -3.668 1 95 120 ARG B C 1
ATOM 1914 O O . ARG B 1 120 ? -14.922 -2.639 -3.822 1 95 120 ARG B O 1
ATOM 1921 N N . ALA B 1 121 ? -13.328 -4.145 -3.484 1 95.69 121 ALA B N 1
ATOM 1922 C CA . ALA B 1 121 ? -14.281 -5.254 -3.41 1 95.69 121 ALA B CA 1
ATOM 1923 C C . ALA B 1 121 ? -15.25 -5.062 -2.248 1 95.69 121 ALA B C 1
ATOM 1925 O O . ALA B 1 121 ? -16.453 -5.293 -2.395 1 95.69 121 ALA B O 1
ATOM 1926 N N . LEU B 1 122 ? -14.695 -4.695 -1.104 1 93.75 122 LEU B N 1
ATOM 1927 C CA . LEU B 1 122 ? -15.523 -4.488 0.078 1 93.75 122 LEU B CA 1
ATOM 1928 C C . LEU B 1 122 ? -16.5 -3.342 -0.142 1 93.75 122 LEU B C 1
ATOM 1930 O O . LEU B 1 122 ? -17.656 -3.4 0.314 1 93.75 122 LEU B O 1
ATOM 1934 N N . ASP B 1 123 ? -16.016 -2.311 -0.78 1 92.94 123 ASP B N 1
ATOM 1935 C CA . ASP B 1 123 ? -16.891 -1.191 -1.112 1 92.94 123 ASP B CA 1
ATOM 1936 C C . ASP B 1 123 ? -18.062 -1.646 -1.988 1 92.94 123 ASP B C 1
ATOM 1938 O O . ASP B 1 123 ? -19.203 -1.251 -1.763 1 92.94 123 ASP B O 1
ATOM 1942 N N . ASP B 1 124 ? -17.75 -2.434 -2.99 1 92 124 ASP B N 1
ATOM 1943 C CA . ASP B 1 124 ? -18.766 -2.99 -3.875 1 92 124 ASP B CA 1
ATOM 1944 C C . ASP B 1 124 ? -19.766 -3.828 -3.092 1 92 124 ASP B C 1
ATOM 1946 O O . ASP B 1 124 ? -20.969 -3.766 -3.354 1 92 124 ASP B O 1
ATOM 1950 N N . MET B 1 125 ? -19.266 -4.613 -2.201 1 89.38 125 MET B N 1
ATOM 1951 C CA . MET B 1 125 ? -20.125 -5.465 -1.388 1 89.38 125 MET B CA 1
ATOM 1952 C C . MET B 1 125 ? -21.062 -4.621 -0.528 1 89.38 125 MET B C 1
ATOM 1954 O O . MET B 1 125 ? -22.25 -4.957 -0.376 1 89.38 125 MET B O 1
ATOM 1958 N N . TYR B 1 126 ? -20.5 -3.635 0.108 1 84.44 126 TYR B N 1
ATOM 1959 C CA . TYR B 1 126 ? -21.281 -2.74 0.952 1 84.44 126 TYR B CA 1
ATOM 1960 C C . TYR B 1 126 ? -22.359 -2.031 0.14 1 84.44 126 TYR B C 1
ATOM 1962 O O . TYR B 1 126 ? -23.516 -1.925 0.58 1 84.44 126 TYR B O 1
ATOM 1970 N N . GLU B 1 127 ? -22.047 -1.509 -0.983 1 83.94 127 GLU B N 1
ATOM 1971 C CA . GLU B 1 127 ? -23.016 -0.826 -1.838 1 83.94 127 GLU B CA 1
ATOM 1972 C C . GLU B 1 127 ? -24.141 -1.768 -2.268 1 83.94 127 GLU B C 1
ATOM 1974 O O . GLU B 1 127 ? -25.297 -1.359 -2.361 1 83.94 127 GLU B O 1
ATOM 1979 N N . ASN B 1 128 ? -23.766 -2.955 -2.549 1 80 128 ASN B N 1
ATOM 1980 C CA . ASN B 1 128 ? -24.766 -3.941 -2.947 1 80 128 ASN B CA 1
ATOM 1981 C C . ASN B 1 128 ? -25.719 -4.254 -1.807 1 80 128 ASN B C 1
ATOM 1983 O O . ASN B 1 128 ? -26.891 -4.59 -2.045 1 80 128 ASN B O 1
ATOM 1987 N N . TYR B 1 129 ? -25.234 -4.164 -0.583 1 71.56 129 TYR B N 1
ATOM 1988 C CA . TYR B 1 129 ? -26.078 -4.445 0.577 1 71.56 129 TYR B CA 1
ATOM 1989 C C . TYR B 1 129 ? -27.016 -3.277 0.87 1 71.56 129 TYR B C 1
ATOM 1991 O O . TYR B 1 129 ? -28.094 -3.463 1.437 1 71.56 129 TYR B O 1
ATOM 1999 N N . LEU B 1 130 ? -26.609 -2.049 0.619 1 71.25 130 LEU B N 1
ATOM 2000 C CA . LEU B 1 130 ? -27.484 -0.898 0.844 1 71.25 130 LEU B CA 1
ATOM 2001 C C . LEU B 1 130 ? -28.578 -0.84 -0.202 1 71.25 130 LEU B C 1
ATOM 2003 O O . LEU B 1 130 ? -29.641 -0.235 0.031 1 71.25 130 LEU B O 1
ATOM 2007 N N . ASP B 1 131 ? -28.438 -1.433 -1.358 1 60.59 131 ASP B N 1
ATOM 2008 C CA . ASP B 1 131 ? -29.531 -1.491 -2.322 1 60.59 131 ASP B CA 1
ATOM 2009 C C . ASP B 1 131 ? -30.516 -2.594 -1.958 1 60.59 131 ASP B C 1
ATOM 2011 O O . ASP B 1 131 ? -31.719 -2.434 -2.146 1 60.59 131 ASP B O 1
#

Solvent-accessible surface area (backbone atoms only — not comparable to full-atom values): 13763 Å² total; per-residue (Å²): 133,84,58,38,33,58,82,53,36,41,62,83,68,53,69,42,56,35,76,39,26,41,44,56,50,26,29,51,30,44,75,67,71,45,65,53,36,37,24,20,58,94,84,37,81,53,22,35,37,40,35,62,39,53,36,39,38,44,29,71,68,49,59,57,74,40,37,35,64,80,51,34,48,51,80,72,64,64,43,51,33,81,38,45,43,69,56,51,53,50,52,26,61,76,67,71,47,56,67,35,41,20,18,45,96,86,66,46,80,53,26,37,33,38,46,66,40,48,30,51,50,38,50,53,52,40,54,61,67,75,104,133,84,59,38,33,59,83,53,39,41,62,82,69,53,69,42,56,35,78,40,25,42,43,55,50,26,29,51,29,45,75,67,72,45,65,54,35,37,25,21,58,94,85,37,80,51,23,36,37,38,34,61,38,54,37,41,40,44,29,70,68,51,57,56,74,40,36,36,63,78,53,34,46,53,80,72,65,65,42,50,35,82,38,45,42,69,56,51,53,49,52,27,60,76,68,70,48,56,67,34,42,20,18,46,98,85,65,44,79,52,24,36,34,38,47,66,40,47,31,52,51,39,48,52,52,40,54,61,69,75,102